Protein AF-A0A955A0E1-F1 (afdb_monomer_lite)

Radius of gyration: 26.03 Å; chains: 1; bounding box: 94×32×83 Å

Structure (mmCIF, N/CA/C/O backbone):
data_AF-A0A955A0E1-F1
#
_entry.id   AF-A0A955A0E1-F1
#
loop_
_atom_site.group_PDB
_atom_site.id
_atom_site.type_symbol
_atom_site.label_atom_id
_atom_site.label_alt_id
_atom_site.label_comp_id
_atom_site.label_asym_id
_atom_site.label_entity_id
_atom_site.label_seq_id
_atom_site.pdbx_PDB_ins_code
_atom_site.Cartn_x
_atom_site.Cartn_y
_atom_site.Cartn_z
_atom_site.occupancy
_atom_site.B_iso_or_equiv
_atom_site.auth_seq_id
_atom_site.auth_comp_id
_atom_site.auth_asym_id
_atom_site.auth_atom_id
_atom_site.pdbx_PDB_model_num
ATOM 1 N N . MET A 1 1 ? -70.044 11.024 57.594 1.00 38.12 1 MET A N 1
ATOM 2 C CA . MET A 1 1 ?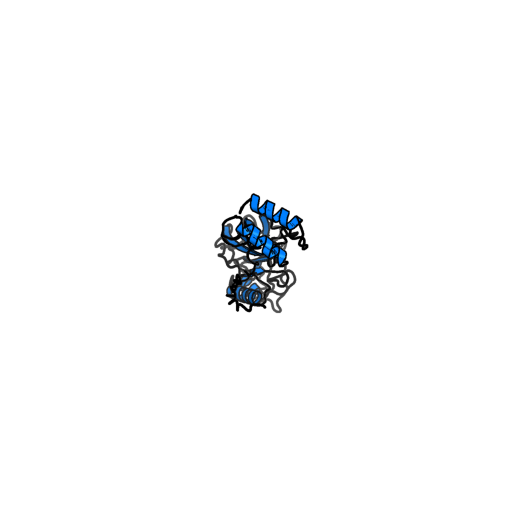 -69.100 9.952 57.217 1.00 38.12 1 MET A CA 1
ATOM 3 C C . MET A 1 1 ? -68.513 10.278 55.850 1.00 38.12 1 MET A C 1
ATOM 5 O O . MET A 1 1 ? -69.271 10.627 54.965 1.00 38.12 1 MET A O 1
ATOM 9 N N . MET A 1 2 ? -67.183 10.182 55.767 1.00 36.34 2 MET A N 1
ATOM 10 C CA . MET A 1 2 ? -66.289 10.039 54.604 1.00 36.34 2 MET A CA 1
ATOM 11 C C . MET A 1 2 ? -66.225 11.091 53.472 1.00 36.34 2 MET A C 1
ATOM 13 O O . MET A 1 2 ? -67.208 11.497 52.872 1.00 36.34 2 MET A O 1
ATOM 17 N N . LYS A 1 3 ? -64.970 11.499 53.231 1.00 44.06 3 LYS A N 1
ATOM 18 C CA . LYS A 1 3 ? -64.413 12.520 52.331 1.00 44.06 3 LYS A CA 1
ATOM 19 C C . LYS A 1 3 ? -64.352 12.038 50.877 1.00 44.06 3 LYS A C 1
ATOM 21 O O . LYS A 1 3 ? -64.012 10.879 50.672 1.00 44.06 3 LYS A O 1
ATOM 26 N N . THR A 1 4 ? -64.374 12.974 49.923 1.00 35.69 4 THR A N 1
ATOM 27 C CA . THR A 1 4 ? -63.642 12.796 48.656 1.00 35.69 4 THR A CA 1
ATOM 28 C C . THR A 1 4 ? -62.968 14.108 48.255 1.00 35.69 4 THR A C 1
ATOM 30 O O . THR A 1 4 ? -63.626 15.077 47.891 1.00 35.69 4 THR A O 1
ATOM 33 N N . ARG A 1 5 ? -61.637 14.154 48.389 1.00 43.34 5 ARG A N 1
ATOM 34 C CA . ARG A 1 5 ? -60.775 15.210 47.839 1.00 43.34 5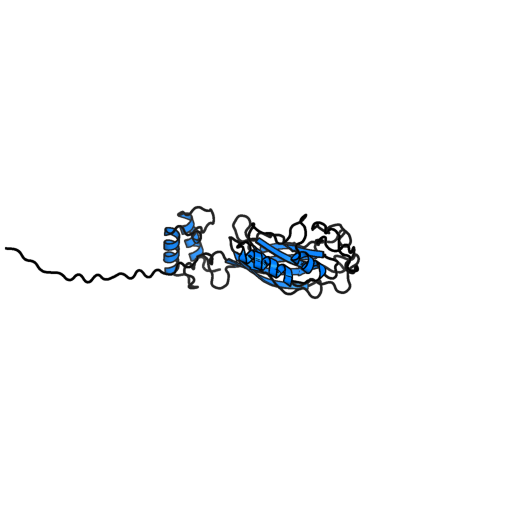 ARG A CA 1
ATOM 35 C C . ARG A 1 5 ? -60.269 14.723 46.484 1.00 43.34 5 ARG A C 1
ATOM 37 O O . ARG A 1 5 ? -59.688 13.645 46.420 1.00 43.34 5 ARG A O 1
ATOM 44 N N . ILE A 1 6 ? -60.487 15.507 45.434 1.00 38.72 6 ILE A N 1
ATOM 45 C CA . ILE A 1 6 ? -59.915 15.269 44.106 1.00 38.72 6 ILE A CA 1
ATOM 46 C C . ILE A 1 6 ? -58.498 15.851 44.121 1.00 38.72 6 ILE A C 1
ATOM 48 O O . ILE A 1 6 ? -58.327 17.052 44.321 1.00 38.72 6 ILE A O 1
ATOM 52 N N . ALA A 1 7 ? -57.488 14.996 43.978 1.00 39.38 7 ALA A N 1
ATOM 53 C CA . ALA A 1 7 ? -56.097 15.401 43.820 1.00 39.38 7 ALA A CA 1
ATOM 54 C C . ALA A 1 7 ? -55.779 15.522 42.322 1.00 39.38 7 ALA A C 1
ATOM 56 O O . ALA A 1 7 ? -55.889 14.542 41.589 1.00 39.38 7 ALA A O 1
ATOM 57 N N . LEU A 1 8 ? -55.383 16.715 41.869 1.00 39.19 8 LEU A N 1
ATOM 58 C CA . LEU A 1 8 ? -54.712 16.892 40.581 1.00 39.19 8 LEU A CA 1
ATOM 59 C C . LEU A 1 8 ? -53.268 16.399 40.744 1.00 39.19 8 LEU A C 1
ATOM 61 O O . LEU A 1 8 ? -52.475 17.027 41.442 1.00 39.19 8 LEU A O 1
ATOM 65 N N . SER A 1 9 ? -52.936 15.266 40.127 1.00 40.47 9 SER A N 1
ATOM 66 C CA . SER A 1 9 ? -51.552 14.825 39.962 1.00 40.47 9 SER A CA 1
ATOM 67 C C . SER A 1 9 ? -51.009 15.458 38.685 1.00 40.47 9 SER A C 1
ATOM 69 O O . SER A 1 9 ? -51.428 15.117 37.580 1.00 40.47 9 SER A O 1
ATOM 71 N N . THR A 1 10 ? -50.108 16.425 38.830 1.00 41.09 10 THR A N 1
ATOM 72 C CA . THR A 1 10 ? -49.253 16.880 37.735 1.00 41.09 10 THR A CA 1
ATOM 73 C C . THR A 1 10 ? -48.260 15.764 37.435 1.00 41.09 10 THR A C 1
ATOM 75 O O . THR A 1 10 ? -47.313 15.555 38.194 1.00 41.09 10 THR A O 1
ATOM 78 N N . ALA A 1 11 ? -48.494 15.025 36.352 1.00 43.53 11 ALA A N 1
ATOM 79 C CA . ALA A 1 11 ? -47.514 14.101 35.808 1.00 43.53 11 ALA A CA 1
ATOM 80 C C . ALA A 1 11 ? -46.308 14.914 35.319 1.00 43.53 11 ALA A C 1
ATOM 82 O O . ALA A 1 11 ? -46.375 15.607 34.304 1.00 43.53 11 ALA A O 1
ATOM 83 N N . VAL A 1 12 ? -45.212 14.860 36.073 1.00 42.84 12 VAL A N 1
ATOM 84 C CA . VAL A 1 12 ? -43.899 15.288 35.593 1.00 42.84 12 VAL A CA 1
ATOM 85 C C . VAL A 1 12 ? -43.481 14.246 34.563 1.00 42.84 12 VAL A C 1
ATOM 87 O O . VAL A 1 12 ? -43.040 13.154 34.912 1.00 42.84 12 VAL A O 1
ATOM 90 N N . GLY A 1 13 ? -43.707 14.551 33.286 1.00 39.19 13 GLY A N 1
ATOM 91 C CA . GLY A 1 13 ? -43.142 13.783 32.188 1.00 39.19 13 GLY A CA 1
ATOM 92 C C . GLY A 1 13 ? -41.628 13.919 32.249 1.00 39.19 13 GLY A C 1
ATOM 93 O O . GLY A 1 13 ? -41.087 14.960 31.884 1.00 39.19 13 GLY A O 1
ATOM 94 N N . ILE A 1 14 ? -40.951 12.887 32.751 1.00 42.81 14 ILE A N 1
ATOM 95 C CA . ILE A 1 14 ? -39.509 12.731 32.578 1.00 42.81 14 ILE A CA 1
ATOM 96 C C . ILE A 1 14 ? -39.311 12.545 31.077 1.00 42.81 14 ILE A C 1
ATOM 98 O O . ILE A 1 14 ? -39.545 11.468 30.531 1.00 42.81 14 ILE A O 1
ATOM 102 N N . SER A 1 15 ? -38.969 13.639 30.398 1.00 41.50 15 SER A N 1
ATOM 103 C CA . SER A 1 15 ? -38.492 13.604 29.025 1.00 41.50 15 SER A CA 1
ATOM 104 C C . SER A 1 15 ? -37.171 12.853 29.057 1.00 41.50 15 SER A C 1
ATOM 106 O O . SER A 1 15 ? -36.132 13.426 29.382 1.00 41.50 15 SER A O 1
ATOM 108 N N . LEU A 1 16 ? -37.233 11.548 28.795 1.00 40.72 16 LEU A N 1
ATOM 109 C CA . LEU A 1 16 ? -36.068 10.736 28.508 1.00 40.72 16 LEU A CA 1
ATOM 110 C C . LEU A 1 16 ? -35.467 11.337 27.236 1.00 40.72 16 LEU A C 1
ATOM 112 O O . LEU A 1 16 ? -35.971 11.112 26.136 1.00 40.72 16 LEU A O 1
ATOM 116 N N . PHE A 1 17 ? -34.458 12.194 27.394 1.00 40.50 17 PHE A N 1
ATOM 117 C CA . PHE A 1 17 ? -33.587 12.549 26.288 1.00 40.50 17 PHE A CA 1
ATOM 118 C C . PHE A 1 17 ? -33.017 11.221 25.795 1.00 40.50 17 PHE A C 1
ATOM 120 O O . PHE A 1 17 ? -32.161 10.630 26.449 1.00 40.50 17 PHE A O 1
ATOM 127 N N . MET A 1 18 ? -33.547 10.714 24.680 1.00 42.81 18 MET A N 1
ATOM 128 C CA . MET A 1 18 ? -32.816 9.768 23.854 1.00 42.81 18 MET A CA 1
ATOM 129 C C . MET A 1 18 ? -31.553 10.510 23.441 1.00 42.81 18 MET A C 1
ATOM 131 O O . MET A 1 18 ? -31.567 11.317 22.512 1.00 42.81 18 MET A O 1
ATOM 135 N N . MET A 1 19 ? -30.485 10.300 24.208 1.00 46.97 19 MET A N 1
ATOM 136 C CA . MET A 1 19 ? -29.143 10.600 23.752 1.00 46.97 19 MET A CA 1
ATOM 137 C C . MET A 1 19 ? -28.994 9.845 22.429 1.00 46.97 19 MET A C 1
ATOM 139 O O . MET A 1 19 ? -29.290 8.644 22.398 1.00 46.97 19 MET A O 1
ATOM 143 N N . PRO A 1 20 ? -28.669 10.533 21.321 1.00 45.12 20 PRO A N 1
ATOM 144 C CA . PRO A 1 20 ? -28.435 9.850 20.063 1.00 45.12 20 PRO A CA 1
ATOM 145 C C . PRO A 1 20 ? -27.390 8.771 20.330 1.00 45.12 20 PRO A C 1
ATOM 147 O O . PRO A 1 20 ? -26.358 9.054 20.933 1.00 45.12 20 PRO A O 1
ATOM 150 N N . CYS A 1 21 ? -27.708 7.531 19.955 1.00 42.34 21 CYS A N 1
ATOM 151 C CA . CYS A 1 21 ? -26.752 6.437 19.972 1.00 42.34 21 CYS A CA 1
ATOM 152 C C . CYS A 1 21 ? -25.566 6.897 19.122 1.00 42.34 21 CYS A C 1
ATOM 154 O O . CYS A 1 21 ? -25.686 7.021 17.901 1.00 42.34 21 CYS A O 1
ATOM 156 N N . VAL A 1 22 ? -24.469 7.268 19.779 1.00 48.06 22 VAL A N 1
ATOM 157 C CA . VAL A 1 22 ? -23.204 7.492 19.095 1.00 48.06 22 VAL A CA 1
ATOM 158 C C . VAL A 1 22 ? -22.831 6.119 18.564 1.00 48.06 22 VAL A C 1
ATOM 160 O O . VAL A 1 22 ? -22.763 5.157 19.323 1.00 48.06 22 VAL A O 1
ATOM 163 N N . ALA A 1 23 ? -22.709 5.986 17.247 1.00 43.00 23 ALA A N 1
ATOM 164 C CA . ALA A 1 23 ? -22.215 4.752 16.668 1.00 43.00 23 ALA A CA 1
ATOM 165 C C . ALA A 1 23 ? -20.774 4.564 17.171 1.00 43.00 23 ALA A C 1
ATOM 167 O O . ALA A 1 23 ? -19.880 5.273 16.719 1.00 43.00 23 ALA A O 1
ATOM 168 N N . HIS A 1 24 ? -20.551 3.638 18.109 1.00 48.78 24 HIS A N 1
ATOM 169 C CA . HIS A 1 24 ? -19.267 3.422 18.795 1.00 48.78 24 HIS A CA 1
ATOM 170 C C . HIS A 1 24 ? -18.140 2.869 17.898 1.00 48.78 24 HIS A C 1
ATOM 172 O O . HIS A 1 24 ? -17.079 2.501 18.389 1.00 48.78 24 HIS A O 1
ATOM 178 N N . GLY A 1 25 ? -18.305 2.872 16.571 1.00 48.78 25 GLY A N 1
ATOM 179 C CA . GLY A 1 25 ? -17.265 2.485 15.611 1.00 48.78 25 GLY A CA 1
ATOM 180 C C . GLY A 1 25 ? -16.095 3.475 15.493 1.00 48.78 25 GLY A C 1
ATOM 181 O O . GLY A 1 25 ? -15.356 3.402 14.516 1.00 48.78 25 GLY A O 1
ATOM 182 N N . GLN A 1 26 ? -15.945 4.428 16.421 1.00 49.88 26 GLN A N 1
ATOM 183 C CA . GLN A 1 26 ? -14.916 5.478 16.371 1.00 49.88 26 GLN A CA 1
ATOM 184 C C . GLN A 1 26 ? -13.696 5.187 17.274 1.00 49.88 26 GLN A C 1
ATOM 186 O O . GLN A 1 26 ? -12.598 5.655 16.985 1.00 49.88 26 GLN A O 1
ATOM 191 N N . TRP A 1 27 ? -13.832 4.306 18.272 1.00 53.97 27 TRP A N 1
ATOM 192 C CA . TRP A 1 27 ? -12.777 3.985 19.255 1.00 53.97 27 TRP A CA 1
ATOM 193 C C . TRP A 1 27 ? -11.760 2.937 18.816 1.00 53.97 27 TRP A C 1
ATOM 195 O O . TRP A 1 27 ? -10.751 2.713 19.483 1.00 53.97 27 TRP A O 1
ATOM 205 N N . ASN A 1 28 ? -12.017 2.317 17.672 1.00 66.62 28 ASN A N 1
ATOM 206 C CA . ASN A 1 28 ? -11.192 1.251 17.123 1.00 66.62 28 ASN A CA 1
ATOM 207 C C . ASN A 1 28 ? -10.162 1.775 16.116 1.00 66.62 28 ASN A C 1
ATOM 209 O O . ASN A 1 28 ? -9.503 0.982 15.445 1.00 66.62 28 ASN A O 1
ATOM 213 N N . SER A 1 29 ? -10.076 3.100 15.970 1.00 80.69 29 SER A N 1
ATOM 214 C CA . SER A 1 29 ? -9.285 3.758 14.944 1.00 80.69 29 SER A CA 1
ATOM 215 C C . SER A 1 29 ? -7.869 4.100 15.421 1.00 80.69 29 SER A C 1
ATOM 217 O O . SER A 1 29 ? -7.687 4.721 16.473 1.00 80.69 29 SER A O 1
ATOM 219 N N . ARG A 1 30 ? -6.859 3.717 14.637 1.00 87.00 30 ARG A N 1
ATOM 220 C CA . ARG A 1 30 ? -5.440 4.047 14.848 1.00 87.00 30 ARG A CA 1
ATOM 221 C C . ARG A 1 30 ? -4.899 4.800 13.646 1.00 87.00 30 ARG A C 1
ATOM 223 O O . ARG A 1 30 ? -5.242 4.486 12.507 1.00 87.00 30 ARG A O 1
ATOM 230 N N . THR A 1 31 ? -4.007 5.748 13.891 1.00 92.88 31 THR A N 1
ATOM 231 C CA . THR A 1 31 ? -3.265 6.418 12.824 1.00 92.88 31 THR A CA 1
ATOM 232 C C . THR A 1 31 ? -1.897 5.779 12.694 1.00 92.88 31 THR A C 1
ATOM 234 O O . THR A 1 31 ? -1.111 5.802 13.634 1.00 92.88 31 THR A O 1
ATOM 237 N N . TYR A 1 32 ? -1.565 5.289 11.504 1.00 96.81 32 TYR A N 1
ATOM 238 C CA . TYR A 1 32 ? -0.214 4.846 11.182 1.00 96.81 32 TYR A CA 1
ATOM 239 C C . TYR A 1 32 ? 0.487 5.870 10.300 1.00 96.81 32 TYR A C 1
ATOM 241 O O . TYR A 1 32 ? -0.057 6.330 9.294 1.00 96.81 32 TYR A O 1
ATOM 249 N N . GLN A 1 33 ? 1.732 6.186 10.640 1.00 98.19 33 GLN A N 1
ATOM 250 C CA . GLN A 1 33 ? 2.659 6.816 9.716 1.00 98.19 33 GLN A CA 1
ATOM 251 C C . GLN A 1 33 ? 3.243 5.750 8.795 1.00 98.19 33 GLN A C 1
ATOM 253 O O . GLN A 1 33 ? 3.875 4.802 9.252 1.00 98.19 33 GLN A O 1
ATOM 258 N N . VAL A 1 34 ? 3.080 5.940 7.492 1.00 98.69 34 VAL A N 1
ATOM 259 C CA . VAL A 1 34 ? 3.678 5.093 6.464 1.00 98.69 34 VAL A CA 1
ATOM 260 C C . VAL A 1 34 ? 4.873 5.818 5.872 1.00 98.69 34 VAL A C 1
ATOM 262 O O . VAL A 1 34 ? 4.739 6.927 5.352 1.00 98.69 34 VAL A O 1
ATOM 265 N N . THR A 1 35 ? 6.043 5.191 5.929 1.00 98.81 35 THR A N 1
ATOM 266 C CA . THR A 1 35 ? 7.272 5.684 5.303 1.00 98.81 35 THR A CA 1
ATOM 267 C C . THR A 1 35 ? 7.717 4.705 4.229 1.00 98.81 35 THR A C 1
ATOM 269 O O . THR A 1 35 ? 8.120 3.586 4.535 1.00 98.81 35 THR A O 1
ATOM 272 N N . PHE A 1 36 ? 7.661 5.130 2.967 1.00 98.81 36 PHE A N 1
ATOM 273 C CA . PHE A 1 36 ? 8.228 4.380 1.849 1.00 98.81 36 PHE A CA 1
ATOM 274 C C . PHE A 1 36 ? 9.652 4.880 1.600 1.00 98.81 36 PHE A C 1
ATOM 276 O O . PHE A 1 36 ? 9.845 6.034 1.217 1.00 98.81 36 PHE A O 1
ATOM 283 N N . THR A 1 37 ? 10.638 4.010 1.821 1.00 98.75 37 THR A N 1
ATOM 284 C CA . THR A 1 37 ? 12.058 4.255 1.542 1.00 98.75 37 THR A CA 1
ATOM 285 C C . THR A 1 37 ? 12.492 3.425 0.341 1.00 98.75 37 THR A C 1
ATOM 287 O O . THR A 1 37 ? 12.515 2.201 0.410 1.00 98.75 37 THR A O 1
ATOM 290 N N . ALA A 1 38 ? 12.855 4.077 -0.759 1.00 98.62 38 ALA A N 1
ATOM 291 C CA . ALA A 1 38 ? 13.409 3.426 -1.938 1.00 98.62 38 ALA A CA 1
ATOM 292 C C . ALA A 1 38 ? 14.930 3.250 -1.811 1.00 98.62 38 ALA A C 1
ATOM 294 O O . ALA A 1 38 ? 15.661 4.217 -1.604 1.00 98.62 38 ALA A O 1
ATOM 295 N N . GLU A 1 39 ? 15.400 2.019 -2.004 1.00 98.38 39 GLU A N 1
ATOM 296 C CA . GLU A 1 39 ? 16.811 1.598 -1.993 1.00 98.38 39 GLU A CA 1
ATOM 297 C C . GLU A 1 39 ? 17.319 1.239 -3.414 1.00 98.38 39 GLU A C 1
ATOM 299 O O . GLU A 1 39 ? 18.498 0.923 -3.622 1.00 98.38 39 GLU A O 1
ATOM 304 N N . TRP A 1 40 ? 16.435 1.291 -4.418 1.00 98.19 40 TRP A N 1
ATOM 305 C CA . TRP A 1 40 ? 16.739 0.994 -5.816 1.00 98.19 40 TRP A CA 1
ATOM 306 C C . TRP A 1 40 ? 17.737 2.002 -6.407 1.00 98.19 40 TRP A C 1
ATOM 308 O O . TRP A 1 40 ? 17.439 3.186 -6.571 1.00 98.19 40 TRP A O 1
ATOM 318 N N . SER A 1 41 ? 18.946 1.533 -6.720 1.00 98.00 41 SER A N 1
ATOM 319 C CA . SER A 1 41 ? 20.061 2.344 -7.219 1.00 98.00 41 SER A CA 1
ATOM 320 C C . SER A 1 41 ? 20.941 1.546 -8.181 1.00 98.00 41 SER A C 1
ATOM 322 O O . SER A 1 41 ? 20.905 0.316 -8.180 1.00 98.00 41 SER A O 1
ATOM 324 N N . ALA A 1 42 ? 21.812 2.228 -8.931 1.00 96.88 42 ALA A N 1
ATOM 325 C CA . ALA A 1 42 ? 22.795 1.572 -9.799 1.00 96.88 42 ALA A CA 1
ATOM 326 C C . ALA A 1 42 ? 23.766 0.656 -9.030 1.00 96.88 42 ALA A C 1
ATOM 328 O O . ALA A 1 42 ? 24.339 -0.257 -9.614 1.00 96.88 42 ALA A O 1
ATOM 329 N N . ALA A 1 43 ? 23.970 0.897 -7.730 1.00 96.50 43 ALA A N 1
ATOM 330 C CA . ALA A 1 43 ? 24.828 0.066 -6.890 1.00 96.50 43 ALA A CA 1
ATOM 331 C C . ALA A 1 43 ? 24.116 -1.211 -6.420 1.00 96.50 43 ALA A C 1
ATOM 333 O O . ALA A 1 43 ? 24.736 -2.270 -6.366 1.00 96.50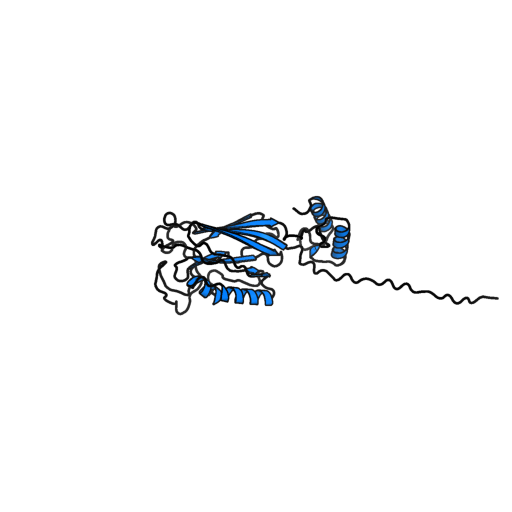 43 ALA A O 1
ATOM 334 N N . THR A 1 44 ? 22.825 -1.118 -6.083 1.00 96.81 44 THR A N 1
ATOM 335 C CA . THR A 1 44 ? 22.031 -2.260 -5.600 1.00 96.81 44 THR A CA 1
ATOM 336 C C . THR A 1 44 ? 21.488 -3.112 -6.748 1.00 96.81 44 THR A C 1
ATOM 338 O O . THR A 1 44 ? 21.403 -4.326 -6.610 1.00 96.81 44 THR A O 1
ATOM 341 N N . HIS A 1 45 ? 21.166 -2.491 -7.886 1.00 97.19 45 HIS A N 1
ATOM 342 C CA . HIS A 1 45 ? 20.537 -3.112 -9.054 1.00 97.19 45 HIS A CA 1
ATOM 343 C C . HIS A 1 45 ? 21.261 -2.691 -10.349 1.00 97.19 45 HIS A C 1
ATOM 345 O O . HIS A 1 45 ? 20.709 -1.935 -11.150 1.00 97.19 45 HIS A O 1
ATOM 351 N N . PRO A 1 46 ? 22.515 -3.128 -10.569 1.00 95.81 46 PRO A N 1
ATOM 352 C CA . PRO A 1 46 ? 23.358 -2.615 -11.654 1.00 95.81 46 PRO A CA 1
ATOM 353 C C . PRO A 1 46 ? 22.898 -3.032 -13.059 1.00 95.81 46 PRO A C 1
ATOM 355 O O . PRO A 1 46 ? 23.202 -2.351 -14.040 1.00 95.81 46 PRO A O 1
ATOM 358 N N . THR A 1 47 ? 22.185 -4.152 -13.183 1.00 95.56 47 THR A N 1
ATOM 359 C CA . THR A 1 47 ? 21.752 -4.695 -14.476 1.00 95.56 47 THR A CA 1
ATOM 360 C C . THR A 1 47 ? 20.709 -3.786 -15.118 1.00 95.56 47 THR A C 1
ATOM 362 O O . THR A 1 47 ? 19.629 -3.585 -14.569 1.00 95.56 47 THR A O 1
ATOM 365 N N . SER A 1 48 ? 21.025 -3.255 -16.303 1.00 94.50 48 SER A N 1
ATOM 366 C CA . SER A 1 48 ? 20.131 -2.399 -17.100 1.00 94.50 48 SER A CA 1
ATOM 367 C C . SER A 1 48 ? 19.589 -1.168 -16.355 1.00 94.50 48 SER A C 1
ATOM 369 O O . SER A 1 48 ? 18.547 -0.649 -16.747 1.00 94.50 48 SER A O 1
ATOM 371 N N . PHE A 1 49 ? 20.262 -0.699 -15.295 1.00 96.62 49 PHE A N 1
ATOM 372 C CA . PHE A 1 49 ? 19.749 0.373 -14.438 1.00 96.62 49 PHE A CA 1
ATOM 373 C C . PHE A 1 49 ? 19.327 1.612 -15.258 1.00 96.62 49 PHE A C 1
ATOM 375 O O . PHE A 1 49 ? 20.132 2.116 -16.051 1.00 96.62 49 PHE A O 1
ATOM 382 N N . PRO A 1 50 ? 18.082 2.106 -15.115 1.00 96.31 50 PRO A N 1
ATOM 383 C CA . PRO A 1 50 ? 17.558 3.140 -15.994 1.00 96.31 50 PRO A CA 1
ATOM 384 C C . PRO A 1 50 ? 18.095 4.535 -15.632 1.00 96.31 50 PRO A C 1
ATOM 386 O O . PRO A 1 50 ? 18.495 4.780 -14.496 1.00 96.31 50 PRO A O 1
ATOM 389 N N . PRO A 1 51 ? 18.072 5.494 -16.578 1.00 91.56 51 PRO A N 1
ATOM 390 C CA . PRO A 1 51 ? 18.638 6.830 -16.373 1.00 91.56 51 PRO A CA 1
ATOM 391 C C . PRO A 1 51 ? 17.806 7.741 -15.456 1.00 91.56 51 PRO A C 1
ATOM 393 O O . PRO A 1 51 ? 18.351 8.698 -14.914 1.00 91.56 51 PRO A O 1
ATOM 396 N N . SER A 1 52 ? 16.503 7.479 -15.293 1.00 96.06 52 SER A N 1
ATOM 397 C CA . SER A 1 52 ? 15.604 8.268 -14.431 1.00 96.06 52 SER A CA 1
ATOM 398 C C . SER A 1 52 ? 14.761 7.358 -13.528 1.00 96.06 52 SER A C 1
ATOM 400 O O . SER A 1 52 ? 13.541 7.288 -13.698 1.00 96.06 52 SER A O 1
ATOM 402 N N . PRO A 1 53 ? 15.402 6.616 -12.611 1.00 98.12 53 PRO A N 1
ATOM 403 C CA . PRO A 1 53 ? 14.732 5.663 -11.733 1.00 98.12 53 PRO A CA 1
ATOM 404 C C . PRO A 1 53 ? 13.831 6.416 -10.747 1.00 98.12 53 PRO A C 1
ATOM 406 O O . PRO A 1 53 ? 14.290 7.319 -10.049 1.00 98.12 53 PRO A O 1
ATOM 409 N N . HIS A 1 54 ? 12.551 6.074 -10.689 1.00 98.56 54 HIS A N 1
ATOM 410 C CA . HIS A 1 54 ? 11.582 6.706 -9.797 1.00 98.56 54 HIS A CA 1
ATOM 411 C C . HIS A 1 54 ? 10.445 5.743 -9.449 1.00 98.56 54 HIS A C 1
ATOM 413 O O . HIS A 1 54 ? 10.335 4.658 -10.019 1.00 98.56 54 HIS A O 1
ATOM 419 N N . PHE A 1 55 ? 9.602 6.153 -8.506 1.00 98.81 55 PHE A N 1
ATOM 420 C CA . PHE A 1 55 ? 8.386 5.436 -8.143 1.00 98.81 55 PHE A CA 1
ATOM 421 C C . PHE A 1 55 ? 7.179 6.347 -8.338 1.00 98.81 55 PHE A C 1
ATOM 423 O O . PHE A 1 55 ? 7.222 7.526 -7.959 1.00 98.81 55 PHE A O 1
ATOM 430 N N . SER A 1 56 ? 6.102 5.827 -8.932 1.00 98.75 56 SER A N 1
ATOM 431 C CA . SER A 1 56 ? 4.880 6.615 -9.126 1.00 98.75 56 SER A CA 1
ATOM 432 C C . SER A 1 56 ? 4.243 7.008 -7.794 1.00 98.75 56 SER A C 1
ATOM 434 O O . SER A 1 56 ? 4.624 6.538 -6.720 1.00 98.75 56 SER A O 1
ATOM 436 N N . GLY A 1 57 ? 3.214 7.856 -7.861 1.00 98.69 57 GLY A N 1
ATOM 437 C CA . GLY A 1 57 ? 2.378 8.118 -6.695 1.00 98.69 57 GLY A CA 1
ATOM 438 C C . GLY A 1 57 ? 1.873 6.820 -6.070 1.00 98.69 57 GLY A C 1
ATOM 439 O O . GLY A 1 57 ? 1.378 5.960 -6.798 1.00 98.69 57 GLY A O 1
ATOM 440 N N . VAL A 1 58 ? 1.991 6.693 -4.748 1.00 98.69 58 VAL A N 1
ATOM 441 C CA . VAL A 1 58 ? 1.419 5.550 -4.027 1.00 98.69 58 VAL A CA 1
ATOM 442 C C . VAL A 1 58 ? -0.108 5.608 -4.082 1.00 98.69 58 VAL A C 1
ATOM 444 O O . VAL A 1 58 ? -0.709 6.688 -3.989 1.00 98.69 58 VAL A O 1
ATOM 447 N N . VAL A 1 59 ? -0.738 4.450 -4.246 1.00 98.88 59 VAL A N 1
ATOM 448 C CA . VAL A 1 59 ? -2.196 4.300 -4.302 1.00 98.88 59 VAL A CA 1
ATOM 449 C C . VAL A 1 59 ? -2.612 2.964 -3.704 1.00 98.88 59 VAL A C 1
ATOM 451 O O . VAL A 1 59 ? -1.864 1.995 -3.764 1.00 98.88 59 VAL A O 1
ATOM 454 N N . GLY A 1 60 ? -3.799 2.904 -3.114 1.00 98.69 60 GLY A N 1
ATOM 455 C CA . GLY A 1 60 ? -4.332 1.667 -2.565 1.00 98.69 60 GLY A CA 1
ATOM 456 C C . GLY A 1 60 ? -5.521 1.916 -1.652 1.00 98.69 60 GLY A C 1
ATOM 457 O O . GLY A 1 60 ? -6.321 2.819 -1.904 1.00 98.69 60 GLY A O 1
ATOM 458 N N . GLY A 1 61 ? -5.632 1.143 -0.577 1.00 98.50 61 GLY A N 1
ATOM 459 C CA . GLY A 1 61 ? -6.737 1.258 0.364 1.00 98.50 61 GLY A CA 1
ATOM 460 C C . GLY A 1 61 ? -6.477 0.557 1.688 1.00 98.50 61 GLY A C 1
ATOM 461 O O . GLY A 1 61 ? -5.684 -0.382 1.774 1.00 98.50 61 GLY A O 1
ATOM 462 N N . VAL A 1 62 ? -7.195 1.023 2.704 1.00 98.69 62 VAL A N 1
ATOM 463 C CA . VAL A 1 62 ? -7.359 0.332 3.983 1.00 98.69 62 VAL A CA 1
ATOM 464 C C . VAL A 1 62 ? -8.656 -0.458 3.907 1.00 98.69 62 VAL A C 1
ATOM 466 O O . VAL A 1 62 ? -9.698 0.102 3.555 1.00 98.69 62 VAL A O 1
ATOM 469 N N . HIS A 1 63 ? -8.603 -1.759 4.165 1.00 98.50 63 HIS A N 1
ATOM 470 C CA . HIS A 1 63 ? -9.699 -2.669 3.873 1.00 98.50 63 HIS A CA 1
ATOM 471 C C . HIS A 1 63 ? -9.813 -3.840 4.853 1.00 98.50 63 HIS A C 1
ATOM 473 O O . HIS A 1 63 ? -8.992 -4.026 5.749 1.00 98.50 63 HIS A O 1
ATOM 479 N N . ASN A 1 64 ? -10.885 -4.615 4.701 1.00 97.69 64 ASN A N 1
ATOM 480 C CA . ASN A 1 64 ? -11.097 -5.854 5.437 1.00 97.69 64 ASN A CA 1
ATOM 481 C C . ASN A 1 64 ? -10.813 -7.073 4.547 1.00 97.69 64 ASN A C 1
ATOM 483 O O . ASN A 1 64 ? -10.468 -6.941 3.371 1.00 97.69 64 ASN A O 1
ATOM 487 N N . SER A 1 65 ? -10.942 -8.274 5.107 1.00 97.06 65 SER A N 1
ATOM 488 C CA . SER A 1 65 ? -10.630 -9.534 4.419 1.00 97.06 65 SER A CA 1
ATOM 489 C C . SER A 1 65 ? -11.623 -9.930 3.319 1.00 97.06 65 SER A C 1
ATOM 491 O O . SER A 1 65 ? -11.384 -10.909 2.616 1.00 97.06 65 SER A O 1
ATOM 493 N N . SER A 1 66 ? -12.723 -9.190 3.142 1.00 97.69 66 SER A N 1
ATOM 494 C CA . SER A 1 66 ? -13.734 -9.473 2.112 1.00 97.69 66 SER A CA 1
ATOM 495 C C . SER A 1 66 ? -13.342 -8.959 0.725 1.00 97.69 66 SER A C 1
ATOM 497 O O . SER A 1 66 ? -14.047 -9.230 -0.245 1.00 97.69 66 SER A O 1
ATOM 499 N N . THR A 1 67 ? -12.249 -8.199 0.616 1.00 96.94 67 THR A N 1
ATOM 500 C CA . THR A 1 67 ? -11.732 -7.682 -0.654 1.00 96.94 67 THR A CA 1
ATOM 501 C C . THR A 1 67 ? -10.213 -7.785 -0.716 1.00 96.94 67 THR A C 1
ATOM 503 O O . THR A 1 67 ? -9.530 -7.790 0.309 1.00 96.94 67 THR A O 1
ATOM 506 N N . LYS A 1 68 ? -9.692 -7.830 -1.940 1.00 97.88 68 LYS A N 1
ATOM 507 C CA . LYS A 1 68 ? -8.269 -7.736 -2.262 1.00 97.88 68 LYS A CA 1
ATOM 508 C C . LYS A 1 68 ? -8.102 -6.792 -3.446 1.00 97.88 68 LYS A C 1
ATOM 510 O O . LYS A 1 68 ? -8.879 -6.853 -4.397 1.00 97.88 68 LYS A O 1
ATOM 515 N N . LEU A 1 69 ? -7.099 -5.919 -3.388 1.00 98.25 69 LEU A N 1
ATOM 516 C CA . LEU A 1 69 ? -6.788 -5.000 -4.492 1.00 98.25 69 LEU A CA 1
ATOM 517 C C . LEU A 1 69 ? -5.889 -5.669 -5.543 1.00 98.25 69 LEU A C 1
ATOM 519 O O . LEU A 1 69 ? -5.992 -5.354 -6.724 1.00 98.25 69 LEU A O 1
ATOM 523 N N . TRP A 1 70 ? -5.022 -6.584 -5.111 1.00 98.69 70 TRP A N 1
ATOM 524 C CA . TRP A 1 70 ? -4.206 -7.464 -5.947 1.00 98.69 70 TRP A CA 1
ATOM 525 C C . TRP A 1 70 ? -3.791 -8.694 -5.125 1.00 98.69 70 TRP A C 1
ATOM 527 O O . TRP A 1 70 ? -3.968 -8.694 -3.906 1.00 98.69 70 TRP A O 1
ATOM 537 N N . GLU A 1 71 ? -3.293 -9.736 -5.789 1.00 97.88 71 GLU A N 1
ATOM 538 C CA . GLU A 1 71 ? -2.797 -10.973 -5.171 1.00 97.88 71 GLU A CA 1
ATOM 539 C C . GLU A 1 71 ? -1.881 -11.709 -6.161 1.00 97.88 71 GLU A C 1
ATOM 541 O O . GLU A 1 71 ? -2.125 -11.678 -7.373 1.00 97.88 71 GLU A O 1
ATOM 546 N N . ASP A 1 72 ? -0.841 -12.374 -5.652 1.00 97.81 72 ASP A N 1
ATOM 547 C CA . ASP A 1 72 ? 0.015 -13.259 -6.452 1.00 97.81 72 ASP A CA 1
ATOM 548 C C . ASP A 1 72 ? -0.803 -14.380 -7.119 1.00 97.81 72 ASP A C 1
ATOM 550 O O . ASP A 1 72 ? -1.663 -15.019 -6.508 1.00 97.81 72 ASP A O 1
ATOM 554 N N . GLY A 1 73 ? -0.555 -14.626 -8.404 1.00 98.06 73 GLY A N 1
ATOM 555 C CA . GLY A 1 73 ? -1.285 -15.635 -9.164 1.00 98.06 73 GLY A CA 1
ATOM 556 C C . GLY A 1 73 ? -2.719 -15.242 -9.543 1.00 98.06 73 GLY A C 1
ATOM 557 O O . GLY A 1 73 ? -3.462 -16.101 -10.021 1.00 98.06 73 GLY A O 1
ATOM 558 N N . GLN A 1 74 ? -3.123 -13.977 -9.379 1.00 98.31 74 GLN A N 1
ATOM 559 C CA . GLN A 1 74 ? -4.396 -13.447 -9.888 1.00 98.31 74 GLN A CA 1
ATOM 560 C C . GLN A 1 74 ? -4.191 -12.506 -11.080 1.00 98.31 74 GLN A C 1
ATOM 562 O O . GLN A 1 74 ? -3.102 -11.988 -11.309 1.00 98.31 74 GLN A O 1
ATOM 567 N N . LEU A 1 75 ? -5.246 -12.283 -11.867 1.00 98.50 75 LEU A N 1
ATOM 568 C CA . LEU A 1 75 ? -5.222 -11.281 -12.935 1.00 98.50 75 LEU A CA 1
ATOM 569 C C . LEU A 1 75 ? -5.258 -9.867 -12.344 1.00 98.50 75 LEU A C 1
ATOM 571 O O . LEU A 1 75 ? -6.065 -9.586 -11.456 1.00 98.50 75 LEU A O 1
ATOM 575 N N . ALA A 1 76 ? -4.447 -8.961 -12.893 1.00 98.62 76 ALA A N 1
ATOM 576 C CA . ALA A 1 76 ? -4.504 -7.548 -12.544 1.00 98.62 76 ALA A CA 1
ATOM 577 C C . ALA A 1 76 ? -5.878 -6.938 -12.873 1.00 98.62 76 ALA A C 1
ATOM 579 O O . ALA A 1 76 ? -6.426 -7.131 -13.965 1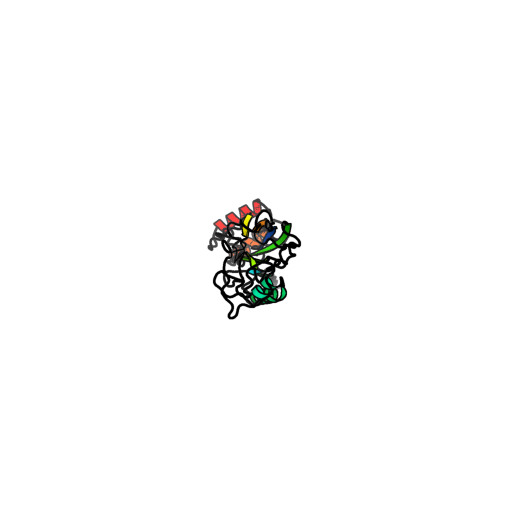.00 98.62 76 ALA A O 1
ATOM 580 N N . SER A 1 77 ? -6.421 -6.149 -11.939 1.00 98.62 77 SER A N 1
ATOM 581 C CA . SER A 1 77 ? -7.583 -5.306 -12.222 1.00 98.62 77 SER A CA 1
ATOM 582 C C . SER A 1 77 ? -7.222 -4.231 -13.260 1.00 98.62 77 SER A C 1
ATOM 584 O O . SER A 1 77 ? -6.043 -3.902 -13.437 1.00 98.62 77 SER A O 1
ATOM 586 N N . PRO A 1 78 ? -8.212 -3.615 -13.930 1.00 98.62 78 PRO A N 1
ATOM 587 C CA . PRO A 1 78 ? -7.963 -2.442 -14.762 1.00 98.62 78 PRO A CA 1
ATOM 588 C C . PRO A 1 78 ? -7.204 -1.321 -14.025 1.00 98.62 78 PRO A C 1
ATOM 590 O O . PRO A 1 78 ? -6.329 -0.681 -14.609 1.00 98.62 78 PRO A O 1
ATOM 593 N N . GLY A 1 79 ? -7.490 -1.115 -12.736 1.00 98.69 79 GLY A N 1
ATOM 594 C CA . GLY A 1 79 ? -6.780 -0.189 -11.860 1.00 98.69 79 GLY A CA 1
ATOM 595 C C . GLY A 1 79 ? -5.316 -0.553 -11.635 1.00 98.69 79 GLY A C 1
ATOM 596 O O . GLY A 1 79 ? -4.457 0.313 -11.804 1.00 98.69 79 GLY A O 1
ATOM 597 N N . ILE A 1 80 ? -5.017 -1.815 -11.307 1.00 98.81 80 ILE A N 1
ATOM 598 C CA . ILE A 1 80 ? -3.638 -2.302 -11.134 1.00 98.81 80 ILE A CA 1
ATOM 599 C C . ILE A 1 80 ? -2.863 -2.197 -12.444 1.00 98.81 80 ILE A C 1
ATOM 601 O O . ILE A 1 80 ? -1.766 -1.647 -12.442 1.00 98.81 80 ILE A O 1
ATOM 605 N N . LYS A 1 81 ? -3.462 -2.612 -13.566 1.00 98.69 81 LYS A N 1
ATOM 606 C CA . LYS A 1 81 ? -2.884 -2.440 -14.903 1.00 98.69 81 LYS A CA 1
ATOM 607 C C . LYS A 1 81 ? -2.517 -0.980 -15.173 1.00 98.69 81 LYS A C 1
ATOM 609 O O . LYS A 1 81 ? -1.381 -0.666 -15.510 1.00 98.69 81 LYS A O 1
ATOM 614 N N . SER A 1 82 ? -3.477 -0.065 -15.013 1.00 98.62 82 SER A N 1
ATOM 615 C CA . SER A 1 82 ? -3.248 1.357 -15.291 1.00 98.62 82 SER A CA 1
ATOM 616 C C . SER A 1 82 ? -2.179 1.954 -14.372 1.00 98.62 82 SER A C 1
ATOM 618 O O . SER A 1 82 ? -1.391 2.786 -14.827 1.00 98.62 82 SER A O 1
ATOM 620 N N . MET A 1 83 ? -2.136 1.537 -13.106 1.00 98.75 83 MET A N 1
ATOM 621 C CA . MET A 1 83 ? -1.114 1.956 -12.150 1.00 98.75 83 MET A CA 1
ATOM 622 C C . MET A 1 83 ? 0.265 1.438 -12.559 1.00 98.75 83 MET A C 1
ATOM 624 O O . MET A 1 83 ? 1.190 2.238 -12.630 1.00 98.75 83 MET A O 1
ATOM 628 N N . ALA A 1 84 ? 0.389 0.156 -12.894 1.00 98.75 84 ALA A N 1
ATOM 629 C CA . ALA A 1 84 ? 1.661 -0.484 -13.202 1.00 98.75 84 ALA A CA 1
ATOM 630 C C . ALA A 1 84 ? 2.260 -0.055 -14.553 1.00 98.75 84 ALA A C 1
ATOM 632 O O . ALA A 1 84 ? 3.474 0.029 -14.668 1.00 98.75 84 ALA A O 1
ATOM 633 N N . GLU A 1 85 ? 1.435 0.263 -15.557 1.00 98.56 85 GLU A N 1
ATOM 634 C CA . GLU A 1 85 ? 1.922 0.681 -16.886 1.00 98.56 85 GLU A CA 1
ATOM 635 C C . GLU A 1 85 ? 2.174 2.196 -16.999 1.00 98.56 85 GLU A C 1
ATOM 637 O O . GLU A 1 85 ? 2.928 2.653 -17.859 1.00 98.56 85 GLU A O 1
ATOM 642 N N . THR A 1 86 ? 1.488 3.019 -16.194 1.00 98.19 86 THR A N 1
ATOM 643 C CA . THR A 1 86 ? 1.491 4.487 -16.394 1.00 98.19 86 THR A CA 1
ATOM 644 C C . THR A 1 86 ? 1.673 5.313 -15.125 1.00 98.19 86 THR A C 1
ATOM 646 O O . THR A 1 86 ? 1.821 6.534 -15.200 1.00 98.19 86 THR A O 1
ATOM 649 N N . GLY A 1 87 ? 1.612 4.694 -13.947 1.00 98.38 87 GLY A N 1
ATOM 650 C CA . GLY A 1 87 ? 1.594 5.384 -12.658 1.00 98.38 87 GLY A CA 1
ATOM 651 C C . GLY A 1 87 ? 0.272 6.101 -12.358 1.00 98.38 87 GLY A C 1
ATOM 652 O O . GLY A 1 87 ? 0.187 6.859 -11.388 1.00 98.38 87 GLY A O 1
ATOM 653 N N . SER A 1 88 ? -0.761 5.903 -13.185 1.00 98.62 88 SER A N 1
ATOM 654 C CA . SER A 1 88 ? -2.078 6.512 -12.999 1.00 98.62 88 SER A CA 1
ATOM 655 C C . SER A 1 88 ? -2.821 5.882 -11.822 1.00 98.62 88 SER A C 1
ATOM 657 O O . SER A 1 88 ? -2.979 4.669 -11.730 1.00 98.62 88 SER A O 1
ATOM 659 N N . LYS A 1 89 ? -3.340 6.732 -10.934 1.00 98.69 89 LYS A N 1
ATOM 660 C CA . LYS A 1 89 ? -4.081 6.315 -9.732 1.00 98.69 89 LYS A CA 1
ATOM 661 C C . LYS A 1 89 ? -5.593 6.262 -9.948 1.00 98.69 89 LYS A C 1
ATOM 663 O O . LYS A 1 89 ? -6.316 5.698 -9.134 1.00 98.69 89 LYS A O 1
ATOM 668 N N . THR A 1 90 ? -6.090 6.881 -11.018 1.00 98.62 90 THR A N 1
ATOM 669 C CA . THR A 1 90 ? -7.511 7.223 -11.171 1.00 98.62 90 THR A CA 1
ATOM 670 C C . THR A 1 90 ? -8.423 6.005 -11.143 1.00 98.62 90 THR A C 1
ATOM 672 O O . THR A 1 90 ? -9.418 6.012 -10.424 1.00 98.62 90 THR A O 1
ATOM 675 N N . GLN A 1 91 ? -8.092 4.965 -11.907 1.00 98.62 91 GLN A N 1
ATOM 676 C CA . GLN A 1 91 ? -8.953 3.793 -12.023 1.00 98.62 91 GLN A CA 1
ATOM 677 C C . GLN A 1 91 ? -8.920 2.935 -10.755 1.00 98.62 91 GLN A C 1
ATOM 679 O O . GLN A 1 91 ? -9.974 2.538 -10.268 1.00 98.62 91 GLN A O 1
ATOM 684 N N . LEU A 1 92 ? -7.745 2.749 -10.147 1.00 98.75 92 LEU A N 1
ATOM 685 C CA . LEU A 1 92 ? -7.637 2.024 -8.881 1.00 98.75 92 LEU A CA 1
ATOM 686 C C . LEU A 1 92 ? -8.376 2.747 -7.741 1.00 98.75 92 LEU A C 1
ATOM 688 O O . LEU A 1 92 ? -9.065 2.112 -6.953 1.00 98.75 92 LEU A O 1
ATOM 692 N N . LEU A 1 93 ? -8.332 4.083 -7.688 1.00 98.81 93 LEU A N 1
ATOM 693 C CA . LEU A 1 93 ? -9.125 4.848 -6.717 1.00 98.81 93 LEU A CA 1
ATOM 694 C C . LEU A 1 93 ? -10.637 4.679 -6.928 1.00 98.81 93 LEU A C 1
ATOM 696 O O . LEU A 1 93 ? -11.389 4.658 -5.957 1.00 98.81 93 LEU A O 1
ATOM 700 N N . GLN A 1 94 ? -11.106 4.543 -8.173 1.00 98.75 94 GLN A N 1
ATOM 701 C CA . GLN A 1 94 ? -12.516 4.244 -8.451 1.00 98.75 94 GLN A CA 1
ATOM 702 C C . GLN A 1 94 ? -12.907 2.846 -7.959 1.00 98.75 94 GLN A C 1
ATOM 704 O O . GLN A 1 94 ? -13.966 2.697 -7.352 1.00 98.75 94 GLN A O 1
ATOM 709 N N . GLU A 1 95 ? -12.048 1.848 -8.173 1.00 98.81 95 GLU A N 1
ATOM 710 C CA . GLU A 1 95 ? -12.248 0.481 -7.677 1.00 98.81 95 GLU A CA 1
ATOM 711 C C . GLU A 1 95 ? -12.324 0.454 -6.144 1.00 98.81 95 GLU A C 1
ATOM 713 O O . GLU A 1 95 ? -13.272 -0.097 -5.585 1.00 98.81 95 GLU A O 1
ATOM 718 N N . VAL A 1 96 ? -11.406 1.140 -5.453 1.00 98.75 96 VAL A N 1
ATOM 719 C CA . VAL A 1 96 ? -11.427 1.233 -3.984 1.00 98.75 96 VAL A CA 1
ATOM 720 C C . VAL A 1 96 ? -12.668 1.976 -3.485 1.00 98.75 96 VAL A C 1
ATOM 722 O O . VAL A 1 96 ? -13.302 1.534 -2.532 1.00 98.75 96 VAL A O 1
ATOM 725 N N . ASN A 1 97 ? -13.100 3.051 -4.150 1.00 98.62 97 ASN A N 1
ATOM 726 C CA . ASN A 1 97 ? -14.342 3.741 -3.780 1.00 98.62 97 ASN A CA 1
ATOM 727 C C . ASN A 1 97 ? -15.586 2.846 -3.919 1.00 98.62 97 ASN A C 1
ATOM 729 O O . ASN A 1 97 ? -16.510 2.951 -3.111 1.00 98.62 97 ASN A O 1
ATOM 733 N N . ALA A 1 98 ? -15.610 1.936 -4.896 1.00 98.56 98 ALA A N 1
ATOM 734 C CA . ALA A 1 98 ? -16.666 0.932 -4.995 1.00 98.56 98 ALA A CA 1
ATOM 735 C C . ALA A 1 98 ? -16.604 -0.077 -3.833 1.00 98.56 98 ALA A C 1
ATOM 737 O O . ALA A 1 98 ? -17.644 -0.422 -3.272 1.00 98.56 98 ALA A O 1
ATOM 738 N N . MET A 1 99 ? -15.400 -0.492 -3.416 1.00 98.56 99 MET A N 1
ATOM 739 C CA . MET A 1 99 ? -15.199 -1.353 -2.240 1.00 98.56 99 MET A CA 1
ATOM 740 C C . MET A 1 99 ? -15.671 -0.683 -0.941 1.00 98.56 99 MET A C 1
ATOM 742 O O . MET A 1 99 ? -16.258 -1.362 -0.096 1.00 98.56 99 MET A O 1
ATOM 746 N N . ILE A 1 100 ? -15.477 0.636 -0.801 1.00 98.06 100 ILE A N 1
ATOM 747 C CA . ILE A 1 100 ? -16.011 1.432 0.319 1.00 98.06 100 ILE A CA 1
ATOM 748 C C . ILE A 1 100 ? -17.541 1.404 0.301 1.00 98.06 100 ILE A C 1
ATOM 750 O O . ILE A 1 100 ? -18.165 1.075 1.307 1.00 98.06 100 ILE A O 1
ATOM 754 N N . GLY A 1 101 ? -18.158 1.674 -0.855 1.00 96.88 101 GLY A N 1
ATOM 755 C CA . GLY A 1 101 ? -19.616 1.604 -1.010 1.00 96.88 101 GLY A CA 1
ATOM 756 C C . GLY A 1 101 ? -20.202 0.217 -0.716 1.00 96.88 101 GLY A C 1
ATOM 757 O O . GLY A 1 101 ? -21.357 0.114 -0.308 1.00 96.88 101 GLY A O 1
ATOM 758 N N . ALA A 1 102 ? -19.403 -0.839 -0.885 1.00 96.88 102 ALA A N 1
ATOM 759 C CA . ALA A 1 102 ? -19.758 -2.219 -0.565 1.00 96.88 102 ALA A CA 1
ATOM 760 C C . ALA A 1 102 ? -19.445 -2.636 0.889 1.00 96.88 102 ALA A C 1
ATOM 762 O O . ALA A 1 102 ? -19.728 -3.774 1.254 1.00 96.88 102 ALA A O 1
ATOM 763 N N . GLY A 1 103 ? -18.854 -1.763 1.717 1.00 95.31 103 GLY A N 1
ATOM 764 C CA . GLY A 1 103 ? -18.478 -2.087 3.102 1.00 95.31 103 GLY A CA 1
ATOM 765 C C . GLY A 1 103 ? -17.288 -3.050 3.227 1.00 95.31 103 GLY A C 1
ATOM 766 O O . GLY A 1 103 ? -17.168 -3.773 4.212 1.00 95.31 103 GLY A O 1
ATOM 767 N N . SER A 1 104 ? -16.421 -3.102 2.213 1.00 97.56 104 SER A N 1
ATOM 768 C CA . SER A 1 104 ? -15.212 -3.946 2.203 1.00 97.56 104 SER A CA 1
ATOM 769 C C . SER A 1 104 ? -13.908 -3.149 2.310 1.00 97.56 104 SER A C 1
ATOM 771 O O . SER A 1 104 ? -12.879 -3.715 2.668 1.00 97.56 104 SER A O 1
ATOM 773 N N . ALA A 1 105 ? -13.956 -1.829 2.098 1.00 98.19 105 ALA A N 1
ATOM 774 C CA . ALA A 1 105 ? -12.854 -0.904 2.359 1.00 98.19 105 ALA A CA 1
ATOM 775 C C . ALA A 1 105 ? -13.282 0.258 3.270 1.00 98.19 105 ALA A C 1
ATOM 777 O O . ALA A 1 105 ? -14.430 0.694 3.223 1.00 98.19 105 ALA A O 1
ATOM 778 N N . LEU A 1 106 ? -12.352 0.767 4.080 1.00 96.38 106 LEU A N 1
ATOM 779 C CA . LEU A 1 106 ? -12.558 1.921 4.954 1.00 96.38 106 LEU A CA 1
ATOM 780 C C . LEU A 1 106 ? -12.391 3.226 4.173 1.00 96.38 106 LEU A C 1
ATOM 782 O O . LEU A 1 106 ? -13.293 4.058 4.135 1.00 96.38 106 LEU A O 1
ATOM 786 N N . HIS A 1 107 ? -11.229 3.399 3.543 1.00 97.62 107 HIS A N 1
ATOM 787 C CA . HIS A 1 107 ? -10.932 4.547 2.696 1.00 97.62 107 HIS A CA 1
ATOM 788 C C . HIS A 1 107 ? -9.822 4.235 1.688 1.00 97.62 107 HIS A C 1
ATOM 790 O O . HIS A 1 107 ? -9.072 3.262 1.819 1.00 97.62 107 HIS A O 1
ATOM 796 N N . ALA A 1 108 ? -9.718 5.088 0.669 1.00 98.50 108 ALA A N 1
ATOM 797 C CA . ALA A 1 108 ? -8.674 5.007 -0.339 1.00 98.50 108 ALA A CA 1
ATOM 798 C C . ALA A 1 108 ? -7.389 5.707 0.119 1.00 98.50 108 ALA A C 1
ATOM 800 O O . ALA A 1 108 ? -7.427 6.814 0.653 1.00 98.50 108 ALA A O 1
ATOM 801 N N . VAL A 1 109 ? -6.246 5.091 -0.168 1.00 98.69 109 VAL A N 1
ATOM 802 C CA . VAL A 1 109 ? -4.918 5.666 0.064 1.00 98.69 109 VAL A CA 1
ATOM 803 C C . VAL A 1 109 ? -4.427 6.301 -1.234 1.00 98.69 109 VAL A C 1
ATOM 805 O O . VAL A 1 109 ? -4.450 5.676 -2.294 1.00 98.69 109 VAL A O 1
ATOM 808 N N . SER A 1 110 ? -3.965 7.550 -1.167 1.00 98.38 110 SER A N 1
ATOM 809 C CA . SER A 1 110 ? -3.338 8.248 -2.295 1.00 98.38 110 SER A CA 1
ATOM 810 C C . SER A 1 110 ? -2.279 9.215 -1.786 1.00 98.38 110 SER A C 1
ATOM 812 O O . SER A 1 110 ? -2.596 10.177 -1.091 1.00 98.38 110 SER A O 1
ATOM 814 N N . GLY A 1 111 ? -1.031 8.993 -2.188 1.00 96.88 111 GLY A N 1
ATOM 815 C CA . GLY A 1 111 ? 0.106 9.835 -1.823 1.00 96.88 111 GLY A CA 1
ATOM 816 C C . GLY A 1 111 ? 0.889 10.333 -3.035 1.00 96.88 111 GLY A C 1
ATOM 817 O O . GLY A 1 111 ? 0.542 10.070 -4.196 1.00 96.88 111 GLY A O 1
ATOM 818 N N . SER A 1 112 ? 1.948 11.093 -2.761 1.00 97.94 112 SER A N 1
ATOM 819 C CA . SER A 1 112 ? 2.966 11.451 -3.751 1.00 97.94 112 SER A CA 1
ATOM 820 C C . SER A 1 112 ? 3.790 10.222 -4.162 1.00 97.94 112 SER A C 1
ATOM 822 O O . SER A 1 112 ? 3.578 9.118 -3.658 1.00 97.94 112 SER A O 1
ATOM 824 N N . GLY A 1 113 ? 4.677 10.397 -5.142 1.00 97.69 113 GLY A N 1
ATOM 825 C CA . GLY A 1 113 ? 5.667 9.392 -5.538 1.00 97.69 113 GLY A CA 1
ATOM 826 C C . GLY A 1 113 ? 7.076 9.808 -5.126 1.00 97.69 113 GLY A C 1
ATOM 827 O O . GLY A 1 113 ? 7.283 10.917 -4.627 1.00 97.69 113 GLY A O 1
ATOM 828 N N . ILE A 1 114 ? 8.048 8.934 -5.374 1.00 98.69 114 ILE A N 1
ATOM 829 C CA . ILE A 1 114 ? 9.472 9.226 -5.173 1.00 98.69 114 ILE A CA 1
ATOM 830 C C . ILE A 1 114 ? 10.042 9.637 -6.529 1.00 98.69 114 ILE A C 1
ATOM 832 O O . ILE A 1 114 ? 10.270 8.785 -7.379 1.00 98.69 114 ILE A O 1
ATOM 836 N N . GLY A 1 115 ? 10.247 10.941 -6.742 1.00 97.31 115 GLY A N 1
ATOM 837 C CA . GLY A 1 115 ? 10.623 11.493 -8.054 1.00 97.31 115 GLY A CA 1
ATOM 838 C C . GLY A 1 115 ? 12.020 11.108 -8.559 1.00 97.31 115 GLY A C 1
ATOM 839 O O . GLY A 1 115 ? 12.268 11.188 -9.758 1.00 97.31 115 GLY A O 1
ATOM 840 N N . LEU A 1 116 ? 12.916 10.685 -7.666 1.00 97.94 116 LEU A N 1
ATOM 841 C CA . LEU A 1 116 ? 14.209 10.093 -7.999 1.00 97.94 116 LEU A CA 1
ATOM 842 C C . LEU A 1 116 ? 14.554 9.047 -6.937 1.00 97.94 116 LEU A C 1
ATOM 844 O O . LEU A 1 116 ? 14.487 9.347 -5.748 1.00 97.94 116 LEU A O 1
ATOM 848 N N . SER A 1 117 ? 14.913 7.841 -7.369 1.00 98.06 117 SER A N 1
ATOM 849 C CA . SER A 1 117 ? 15.382 6.762 -6.503 1.00 98.06 117 SER A CA 1
ATOM 850 C C . SER A 1 117 ? 16.916 6.721 -6.464 1.00 98.06 117 SER A C 1
ATOM 852 O O . SER A 1 117 ? 17.543 6.824 -7.524 1.00 98.06 117 SER A O 1
ATOM 854 N N . PRO A 1 118 ? 17.544 6.514 -5.290 1.00 98.44 118 PRO A N 1
ATOM 855 C CA . PRO A 1 118 ? 16.948 6.374 -3.952 1.00 98.44 118 PRO A CA 1
ATOM 856 C C . PRO A 1 118 ? 16.282 7.645 -3.413 1.00 98.44 118 PRO A C 1
ATOM 858 O O . PRO A 1 118 ? 16.681 8.758 -3.747 1.00 98.44 118 PRO A O 1
ATOM 861 N N . GLY A 1 119 ? 15.310 7.470 -2.522 1.00 98.25 119 GLY A N 1
ATOM 862 C CA . GLY A 1 119 ? 14.577 8.562 -1.884 1.00 98.25 119 GLY A CA 1
ATOM 863 C C . GLY A 1 119 ? 13.529 8.034 -0.911 1.00 98.25 119 GLY A C 1
ATOM 864 O O . GLY A 1 119 ? 13.398 6.824 -0.737 1.00 98.25 119 GLY A O 1
ATOM 865 N N . SER A 1 120 ? 12.772 8.921 -0.274 1.00 98.38 120 SER A N 1
ATOM 866 C CA . SER A 1 120 ? 11.684 8.510 0.612 1.00 98.38 120 SER A CA 1
ATOM 867 C C . SER A 1 120 ? 10.494 9.457 0.559 1.00 98.38 120 SER A C 1
ATOM 869 O O . SER A 1 120 ? 10.606 10.615 0.147 1.00 98.38 120 SER A O 1
ATOM 871 N N . LEU A 1 121 ? 9.341 8.945 0.979 1.00 97.94 121 LEU A N 1
ATOM 872 C CA . LEU A 1 121 ? 8.147 9.731 1.254 1.00 97.94 121 LEU A CA 1
ATOM 873 C C . LEU A 1 121 ? 7.447 9.211 2.503 1.00 97.94 121 LEU A C 1
ATOM 875 O O . LEU A 1 121 ? 7.581 8.043 2.872 1.00 97.94 121 LEU A O 1
ATOM 879 N N . THR A 1 122 ? 6.666 10.091 3.118 1.00 98.38 122 THR A N 1
ATOM 880 C CA . THR A 1 122 ? 5.903 9.795 4.325 1.00 98.38 122 THR A CA 1
ATOM 881 C C . THR A 1 122 ? 4.492 10.344 4.186 1.00 98.38 122 THR A C 1
ATOM 883 O O . THR A 1 122 ? 4.295 11.457 3.698 1.00 98.38 122 THR A O 1
ATOM 886 N N . PHE A 1 123 ? 3.513 9.568 4.632 1.00 98.06 123 PHE A N 1
ATOM 887 C CA . PHE A 1 123 ? 2.111 9.962 4.743 1.00 98.06 123 PHE A CA 1
ATOM 888 C C . PHE A 1 123 ? 1.470 9.213 5.913 1.00 98.06 123 PHE A C 1
ATOM 890 O O . PHE A 1 123 ? 2.113 8.381 6.548 1.00 98.06 123 PHE A O 1
ATOM 897 N N . GLN A 1 124 ? 0.220 9.533 6.227 1.00 97.56 124 GLN A N 1
ATOM 898 C CA . GLN A 1 124 ? -0.530 8.859 7.281 1.00 97.56 124 GLN A CA 1
ATOM 899 C C . GLN A 1 124 ? -1.735 8.138 6.692 1.00 97.56 124 GLN A C 1
ATOM 901 O O . GLN A 1 124 ? -2.299 8.578 5.687 1.00 97.56 124 GLN A O 1
ATOM 906 N N . ILE A 1 125 ? -2.108 7.039 7.333 1.00 97.12 125 ILE A N 1
ATOM 907 C CA . ILE A 1 125 ? -3.337 6.298 7.072 1.00 97.12 125 ILE A CA 1
ATOM 908 C C . ILE A 1 125 ? -4.063 6.065 8.390 1.00 97.12 125 ILE A C 1
ATOM 910 O O . ILE A 1 125 ? -3.438 5.965 9.445 1.00 97.12 125 ILE A O 1
ATOM 914 N N . GLU A 1 126 ? -5.378 5.953 8.306 1.00 94.62 126 GLU A N 1
ATOM 915 C CA . GLU A 1 126 ? -6.224 5.551 9.425 1.00 94.62 126 GLU A CA 1
ATOM 916 C C . GLU A 1 126 ? -6.599 4.067 9.271 1.00 94.62 126 GLU A C 1
ATOM 918 O O . GLU A 1 126 ? -6.895 3.598 8.177 1.00 94.62 126 GLU A O 1
ATOM 923 N N . VAL A 1 127 ? -6.591 3.288 10.339 1.00 94.00 127 VAL A N 1
ATOM 924 C CA . VAL A 1 127 ? -7.010 1.880 10.302 1.00 94.00 127 VAL A CA 1
ATOM 925 C C . VAL A 1 127 ? -7.991 1.604 11.413 1.00 94.00 127 VAL A C 1
ATOM 927 O O . VAL A 1 127 ? -7.951 2.271 12.439 1.00 94.00 127 VAL A O 1
ATOM 930 N N . ARG A 1 128 ? -8.868 0.621 11.210 1.00 89.88 128 ARG A N 1
ATOM 931 C CA . ARG A 1 128 ? -9.861 0.215 12.204 1.00 89.88 128 ARG A CA 1
ATOM 932 C C . ARG A 1 128 ? -9.814 -1.290 12.425 1.00 89.88 128 ARG A C 1
ATOM 934 O O . ARG A 1 128 ? -9.358 -2.022 11.554 1.00 89.88 128 ARG A O 1
ATOM 941 N N . ASP A 1 129 ? -10.240 -1.765 13.585 1.00 86.31 129 ASP A N 1
ATOM 942 C CA . ASP A 1 129 ? -10.173 -3.183 13.955 1.00 86.31 129 ASP A CA 1
ATOM 943 C C . ASP A 1 129 ? -10.939 -4.119 13.000 1.00 86.31 129 ASP A C 1
ATOM 945 O O . ASP A 1 129 ? -10.505 -5.248 12.771 1.00 86.31 129 ASP A O 1
ATOM 949 N N . ASP A 1 130 ? -12.029 -3.630 12.412 1.00 88.62 130 ASP A N 1
ATOM 950 C CA . ASP A 1 130 ? -12.842 -4.252 11.362 1.00 88.62 130 ASP A CA 1
ATOM 951 C C . ASP A 1 130 ? -12.328 -3.977 9.930 1.00 88.62 130 ASP A C 1
ATOM 953 O O . ASP A 1 130 ? -12.793 -4.624 8.992 1.00 88.62 130 ASP A O 1
ATOM 957 N N . TYR A 1 131 ? -11.341 -3.089 9.748 1.00 95.56 131 TYR A N 1
ATOM 958 C CA . TYR A 1 131 ? -10.588 -2.859 8.501 1.00 95.56 131 TYR A CA 1
ATOM 959 C C . TYR A 1 131 ? -9.065 -2.805 8.768 1.00 95.56 131 TYR A C 1
ATOM 961 O O . TYR A 1 131 ? -8.440 -1.757 8.572 1.00 95.56 131 TYR A O 1
ATOM 969 N N . PRO A 1 132 ? -8.447 -3.905 9.245 1.00 95.81 132 PRO A N 1
ATOM 970 C CA . PRO A 1 132 ? -7.060 -3.888 9.713 1.00 95.81 132 PRO A CA 1
ATOM 971 C C . PRO A 1 132 ? -6.029 -4.110 8.593 1.00 95.81 132 PRO A C 1
ATOM 973 O O . PRO A 1 132 ? -4.827 -4.135 8.866 1.00 95.81 132 PRO A O 1
ATOM 976 N N . LEU A 1 133 ? -6.478 -4.338 7.351 1.00 98.56 133 LEU A N 1
ATOM 977 C CA . LEU A 1 133 ? -5.617 -4.702 6.229 1.00 98.56 133 LEU A CA 1
ATOM 978 C C . LEU A 1 133 ? -5.270 -3.479 5.385 1.00 98.56 133 LEU A C 1
ATOM 980 O O . LEU A 1 133 ? -6.125 -2.639 5.105 1.00 98.56 133 LEU A O 1
ATOM 984 N N . VAL A 1 134 ? -4.026 -3.406 4.922 1.00 98.69 134 VAL A N 1
ATOM 985 C CA . VAL A 1 134 ? -3.544 -2.299 4.096 1.00 98.69 134 VAL A CA 1
ATOM 986 C C . VAL A 1 134 ? -2.879 -2.820 2.831 1.00 98.69 134 VAL A C 1
ATOM 988 O O . VAL A 1 134 ? -1.896 -3.565 2.868 1.00 98.69 134 VAL A O 1
ATOM 991 N N . THR A 1 135 ? -3.382 -2.359 1.691 1.00 98.81 135 THR A N 1
ATOM 992 C CA . THR A 1 135 ? -2.758 -2.574 0.387 1.00 98.81 135 THR A CA 1
ATOM 993 C C . THR A 1 135 ? -2.332 -1.230 -0.177 1.00 98.81 135 THR A C 1
ATOM 995 O O . THR A 1 135 ? -3.173 -0.353 -0.367 1.00 98.81 135 THR A O 1
ATOM 998 N N . ILE A 1 136 ? -1.039 -1.062 -0.448 1.00 98.81 136 ILE A N 1
ATOM 999 C CA . ILE A 1 136 ? -0.461 0.132 -1.075 1.00 98.81 136 ILE A CA 1
ATOM 1000 C C . ILE A 1 136 ? 0.476 -0.328 -2.183 1.00 98.81 136 ILE A C 1
ATOM 1002 O O . ILE A 1 136 ? 1.351 -1.149 -1.934 1.00 98.81 136 ILE A O 1
ATOM 1006 N N . VAL A 1 137 ? 0.322 0.225 -3.382 1.00 98.94 137 VAL A N 1
ATOM 1007 C CA . VAL A 1 137 ? 1.136 -0.093 -4.560 1.00 98.94 137 VAL A CA 1
ATOM 1008 C C . VAL A 1 137 ? 1.728 1.168 -5.188 1.00 98.94 137 VAL A C 1
ATOM 1010 O O . VAL A 1 137 ? 1.188 2.271 -5.052 1.00 98.94 137 VAL A O 1
ATOM 1013 N N . SER A 1 138 ? 2.863 1.007 -5.866 1.00 98.88 138 SER A N 1
ATOM 1014 C CA . SER A 1 138 ? 3.537 2.051 -6.639 1.00 98.88 138 SER A CA 1
ATOM 1015 C C . SER A 1 138 ? 4.313 1.432 -7.800 1.00 98.88 138 SER A C 1
ATOM 1017 O O . SER A 1 138 ? 5.001 0.425 -7.631 1.00 98.88 138 SER A O 1
ATOM 1019 N N . MET A 1 139 ? 4.212 2.043 -8.977 1.00 98.81 139 MET A N 1
ATOM 1020 C CA . MET A 1 139 ? 4.916 1.617 -10.181 1.00 98.81 139 MET A CA 1
ATOM 1021 C C . MET A 1 139 ? 6.420 1.830 -10.023 1.00 98.81 139 MET A C 1
ATOM 1023 O O . MET A 1 139 ? 6.856 2.911 -9.617 1.00 98.81 139 MET A O 1
ATOM 1027 N N . ILE A 1 140 ? 7.206 0.831 -10.417 1.00 98.75 140 ILE A N 1
ATOM 1028 C CA . ILE A 1 140 ? 8.646 0.967 -10.647 1.00 98.75 140 ILE A CA 1
ATOM 1029 C C . ILE A 1 140 ? 8.808 1.654 -11.999 1.00 98.75 140 ILE A C 1
ATOM 1031 O O . ILE A 1 140 ? 8.296 1.160 -12.997 1.00 98.75 140 ILE A O 1
ATOM 1035 N N . ALA A 1 141 ? 9.502 2.786 -12.063 1.00 97.88 141 ALA A N 1
ATOM 1036 C CA . ALA A 1 141 ? 9.503 3.607 -13.263 1.00 97.88 141 ALA A CA 1
ATOM 1037 C C . ALA A 1 141 ? 10.920 4.014 -13.708 1.00 97.88 141 ALA A C 1
ATOM 1039 O O . ALA A 1 141 ? 11.727 4.454 -12.884 1.00 97.88 141 ALA A O 1
ATOM 1040 N N . PRO A 1 142 ? 11.238 3.941 -15.012 1.00 97.94 142 PRO A N 1
ATOM 1041 C CA . PRO A 1 142 ? 10.425 3.346 -16.075 1.00 97.94 142 PRO A CA 1
ATOM 1042 C C . PRO A 1 142 ? 10.365 1.813 -15.945 1.00 97.94 142 PRO A C 1
ATOM 1044 O O . PRO A 1 142 ? 11.320 1.193 -15.478 1.00 97.94 142 PRO A O 1
ATOM 1047 N N . SER A 1 143 ? 9.251 1.216 -16.355 1.00 98.19 143 SER A N 1
ATOM 1048 C CA . SER A 1 143 ? 9.099 -0.228 -16.538 1.00 98.19 143 SER A CA 1
ATOM 1049 C C . SER A 1 143 ? 7.947 -0.510 -17.518 1.00 98.19 143 SER A C 1
ATOM 1051 O O . SER A 1 143 ? 7.223 0.429 -17.861 1.00 98.19 143 SER A O 1
ATOM 1053 N N . PRO A 1 144 ? 7.800 -1.754 -18.006 1.00 98.25 144 PRO A N 1
ATOM 1054 C CA . PRO A 1 144 ? 6.649 -2.172 -18.803 1.00 98.25 144 PRO A CA 1
ATOM 1055 C C . PRO A 1 144 ? 5.353 -2.102 -17.982 1.00 98.25 144 PRO A C 1
ATOM 1057 O O . PRO A 1 144 ? 4.462 -1.320 -18.298 1.00 98.25 144 PRO A O 1
ATOM 1060 N N . ASP A 1 145 ? 5.288 -2.884 -16.905 1.00 98.56 145 ASP A N 1
ATOM 1061 C CA . ASP A 1 145 ? 4.134 -3.018 -16.015 1.00 98.56 145 ASP A CA 1
ATOM 1062 C C . ASP A 1 145 ? 4.559 -3.482 -14.605 1.00 98.56 145 ASP A C 1
ATOM 1064 O O . ASP A 1 145 ? 3.865 -4.253 -13.933 1.00 98.56 145 ASP A O 1
ATOM 1068 N N . TRP A 1 146 ? 5.736 -3.041 -14.149 1.00 98.75 146 TRP A N 1
ATOM 1069 C CA . TRP A 1 146 ? 6.315 -3.508 -12.892 1.00 98.75 146 TRP A CA 1
ATOM 1070 C C . TRP A 1 146 ? 5.960 -2.590 -11.727 1.00 98.75 146 TRP A C 1
ATOM 1072 O O . TRP A 1 146 ? 6.002 -1.360 -11.829 1.00 98.75 146 TRP A O 1
ATOM 1082 N N . PHE A 1 147 ? 5.682 -3.176 -10.567 1.00 98.88 147 PHE A N 1
ATOM 1083 C CA . PHE A 1 147 ? 5.313 -2.430 -9.367 1.00 98.88 147 PHE A CA 1
ATOM 1084 C C . PHE A 1 147 ? 5.899 -3.039 -8.090 1.00 98.88 147 PHE A C 1
ATOM 1086 O O . PHE A 1 147 ? 6.405 -4.159 -8.069 1.00 98.88 147 PHE A O 1
ATOM 1093 N N . VAL A 1 148 ? 5.841 -2.266 -7.009 1.00 98.88 148 VAL A N 1
ATOM 1094 C CA . VAL A 1 148 ? 6.077 -2.714 -5.632 1.00 98.88 148 VAL A CA 1
ATOM 1095 C C . VAL A 1 148 ? 4.843 -2.420 -4.790 1.00 98.88 148 VAL A C 1
ATOM 1097 O O . VAL A 1 148 ? 4.067 -1.517 -5.116 1.00 98.88 148 VAL A O 1
ATOM 1100 N N . GLY A 1 149 ? 4.672 -3.126 -3.675 1.00 98.25 149 GLY A N 1
ATOM 1101 C CA . GLY A 1 149 ? 3.602 -2.809 -2.743 1.00 98.25 149 GLY A CA 1
ATOM 1102 C C . GLY A 1 149 ? 3.403 -3.822 -1.629 1.00 98.25 149 GLY A C 1
ATOM 1103 O O . GLY A 1 149 ? 4.111 -4.823 -1.545 1.00 98.25 149 GLY A O 1
ATOM 1104 N N . THR A 1 150 ? 2.413 -3.545 -0.788 1.00 98.56 150 THR A N 1
ATOM 1105 C CA . THR A 1 150 ? 1.885 -4.479 0.208 1.00 98.56 150 THR A CA 1
ATOM 1106 C C . THR A 1 150 ? 0.647 -5.182 -0.345 1.00 98.56 150 THR A C 1
ATOM 1108 O O . THR A 1 150 ? -0.165 -4.558 -1.027 1.00 98.56 150 THR A O 1
ATOM 1111 N N . GLU A 1 151 ? 0.482 -6.469 -0.044 1.00 97.62 151 GLU A N 1
ATOM 1112 C CA . GLU A 1 151 ? -0.746 -7.225 -0.314 1.00 97.62 151 GLU A CA 1
ATOM 1113 C C . GLU A 1 151 ? -1.464 -7.476 1.013 1.00 97.62 151 GLU A C 1
ATOM 1115 O O . GLU A 1 151 ? -0.976 -8.254 1.829 1.00 97.62 151 GLU A O 1
ATOM 1120 N N . SER A 1 152 ? -2.618 -6.838 1.235 1.00 98.25 152 SER A N 1
ATOM 1121 C CA . SER A 1 152 ? -3.488 -7.105 2.393 1.00 98.25 152 SER A CA 1
ATOM 1122 C C . SER A 1 152 ? -2.733 -7.181 3.734 1.00 98.25 152 SER A C 1
ATOM 1124 O O . SER A 1 152 ? -3.004 -8.059 4.556 1.00 98.25 152 SER A O 1
ATOM 1126 N N . LEU A 1 153 ? -1.760 -6.287 3.952 1.00 98.44 153 LEU A N 1
ATOM 1127 C CA . LEU A 1 153 ? -0.904 -6.313 5.136 1.00 98.44 153 LEU A CA 1
ATOM 1128 C C . LEU A 1 153 ? -1.754 -6.094 6.383 1.00 98.44 153 LEU A C 1
ATOM 1130 O O . LEU A 1 153 ? -2.348 -5.030 6.539 1.00 98.44 153 LEU A O 1
ATOM 1134 N N . ASN A 1 154 ? -1.786 -7.076 7.278 1.00 97.62 154 ASN A N 1
ATOM 1135 C CA . ASN A 1 154 ? -2.506 -6.956 8.536 1.00 97.62 154 ASN A CA 1
ATOM 1136 C C . ASN A 1 154 ? -1.681 -6.154 9.551 1.00 97.62 154 ASN A C 1
ATOM 1138 O O . ASN A 1 154 ? -0.655 -6.645 10.018 1.00 97.62 154 ASN A O 1
ATOM 1142 N N . LEU A 1 155 ? -2.143 -4.952 9.911 1.00 96.44 155 LEU A N 1
ATOM 1143 C CA . LEU A 1 155 ? -1.520 -4.131 10.962 1.00 96.44 155 LEU A CA 1
ATOM 1144 C C . LEU A 1 155 ? -1.939 -4.546 12.380 1.00 96.44 155 LEU A C 1
ATOM 1146 O O . LEU A 1 155 ? -1.376 -4.061 13.362 1.00 96.44 155 LEU A O 1
ATOM 1150 N N . ARG A 1 156 ? -2.915 -5.457 12.484 1.00 91.25 156 ARG A N 1
ATOM 1151 C CA . ARG A 1 156 ? -3.430 -6.012 13.737 1.00 91.25 156 ARG A CA 1
ATOM 1152 C C . ARG A 1 156 ? -3.270 -7.544 13.803 1.00 91.25 156 ARG A C 1
ATOM 1154 O O . ARG A 1 156 ? -4.264 -8.271 13.951 1.00 91.25 156 ARG A O 1
ATOM 1161 N N . PRO A 1 157 ? -2.054 -8.098 13.628 1.00 84.81 157 PRO A N 1
ATOM 1162 C CA . PRO A 1 157 ? -1.835 -9.530 13.788 1.00 84.81 157 PRO A CA 1
ATOM 1163 C C . PRO A 1 157 ? -2.200 -9.963 15.215 1.00 84.81 157 PRO A C 1
ATOM 1165 O O . PRO A 1 157 ? -1.993 -9.241 16.184 1.00 84.81 157 PRO A O 1
ATOM 1168 N N . ASN A 1 158 ? -2.784 -11.154 15.353 1.00 81.00 158 ASN A N 1
ATOM 1169 C CA . ASN A 1 158 ? -3.207 -11.717 16.645 1.00 81.00 158 ASN A CA 1
ATOM 1170 C C . ASN A 1 158 ? -4.196 -10.851 17.454 1.00 81.00 158 ASN A C 1
ATOM 1172 O O . ASN A 1 158 ? -4.379 -11.103 18.639 1.00 81.00 158 ASN A O 1
ATOM 1176 N N . GLY A 1 159 ? -4.843 -9.858 16.834 1.00 76.94 159 GLY A N 1
ATOM 1177 C CA . GLY A 1 159 ? -5.810 -8.995 17.512 1.00 76.94 159 GLY A CA 1
ATOM 1178 C C . GLY A 1 159 ? -5.205 -7.785 18.230 1.00 76.94 159 GLY A C 1
ATOM 1179 O O . GLY A 1 159 ? -5.948 -7.064 18.884 1.00 76.94 159 GLY A O 1
ATOM 1180 N N . HIS A 1 160 ? -3.914 -7.486 18.072 1.00 79.38 160 HIS A N 1
ATOM 1181 C CA . HIS A 1 160 ? -3.296 -6.298 18.672 1.00 79.38 160 HIS A CA 1
ATOM 1182 C C . HIS A 1 160 ? -2.604 -5.434 17.621 1.00 79.38 160 HIS A C 1
ATOM 1184 O O . HIS A 1 160 ? -2.031 -5.955 16.670 1.00 79.38 160 HIS A O 1
ATOM 1190 N N . TRP A 1 161 ? -2.698 -4.113 17.778 1.00 86.44 161 TRP A N 1
ATOM 1191 C CA . TRP A 1 161 ? -2.023 -3.158 16.903 1.00 86.44 161 TRP A CA 1
ATOM 1192 C C . TRP A 1 161 ? -0.519 -3.209 17.151 1.00 86.44 161 TRP A C 1
ATOM 1194 O O . TRP A 1 161 ? -0.068 -2.998 18.278 1.00 86.44 161 TRP A O 1
ATOM 1204 N N . GLU A 1 162 ? 0.252 -3.493 16.107 1.00 87.00 162 GLU A N 1
ATOM 1205 C CA . GLU A 1 162 ? 1.711 -3.505 16.204 1.00 87.00 162 GLU A CA 1
ATOM 1206 C C . GLU A 1 162 ? 2.249 -2.076 16.191 1.00 87.00 162 GLU A C 1
ATOM 1208 O O . GLU A 1 162 ? 1.856 -1.269 15.348 1.00 87.00 162 GLU A O 1
ATOM 1213 N N . SER A 1 163 ? 3.184 -1.764 17.090 1.00 89.12 163 SER A N 1
ATOM 1214 C CA . SER A 1 163 ? 3.776 -0.422 17.166 1.00 89.12 163 SER A CA 1
ATOM 1215 C C . SER A 1 163 ? 4.597 -0.071 15.925 1.00 89.12 163 SER A C 1
ATOM 1217 O O . SER A 1 163 ? 4.690 1.096 15.546 1.00 89.12 163 SER A O 1
ATOM 1219 N N . GLU A 1 164 ? 5.214 -1.077 15.301 1.00 96.50 164 GLU A N 1
ATOM 1220 C CA . GLU A 1 164 ? 5.973 -0.923 14.066 1.00 96.50 164 GLU A CA 1
ATOM 1221 C C . GLU A 1 164 ? 5.934 -2.205 13.227 1.00 96.50 164 GLU A C 1
ATOM 1223 O O . GLU A 1 164 ? 6.166 -3.299 13.740 1.00 96.50 164 GLU A O 1
ATOM 1228 N N . ILE A 1 165 ? 5.696 -2.066 11.923 1.00 98.06 165 ILE A N 1
ATOM 1229 C CA . ILE A 1 165 ? 5.842 -3.142 10.938 1.00 98.06 165 ILE A CA 1
ATOM 1230 C C . ILE A 1 165 ? 6.722 -2.641 9.797 1.00 98.06 165 ILE A C 1
ATOM 1232 O O . ILE A 1 165 ? 6.455 -1.593 9.210 1.00 98.06 165 ILE A O 1
ATOM 1236 N N . VAL A 1 166 ? 7.753 -3.408 9.448 1.00 98.44 166 VAL A N 1
ATOM 1237 C CA . VAL A 1 166 ? 8.635 -3.121 8.310 1.00 98.44 166 VAL A CA 1
ATOM 1238 C C . VAL A 1 166 ? 8.418 -4.178 7.237 1.00 98.44 166 VAL A C 1
ATOM 1240 O O . VAL A 1 166 ? 8.615 -5.366 7.486 1.00 98.44 166 VAL A O 1
ATOM 1243 N N . VAL A 1 167 ? 8.027 -3.743 6.040 1.00 98.50 167 VAL A N 1
ATOM 1244 C CA . VAL A 1 167 ? 7.823 -4.619 4.882 1.00 98.50 167 VAL A CA 1
ATOM 1245 C C . VAL A 1 167 ? 8.914 -4.382 3.851 1.00 98.50 167 VAL A C 1
ATOM 1247 O O . VAL A 1 167 ? 9.082 -3.261 3.371 1.00 98.50 167 VAL A O 1
ATOM 1250 N N . ASP A 1 168 ? 9.622 -5.446 3.480 1.00 98.56 168 ASP A N 1
ATOM 1251 C CA . ASP A 1 168 ? 10.552 -5.434 2.353 1.00 98.56 168 ASP A CA 1
ATOM 1252 C C . ASP A 1 168 ? 9.783 -5.422 1.028 1.00 98.56 168 ASP A C 1
ATOM 1254 O O . ASP A 1 168 ? 8.860 -6.209 0.816 1.00 98.56 168 ASP A O 1
ATOM 1258 N N . LEU A 1 169 ? 10.175 -4.530 0.121 1.00 98.62 169 LEU A N 1
ATOM 1259 C CA . LEU A 1 169 ? 9.514 -4.350 -1.165 1.00 98.62 169 LEU A CA 1
ATOM 1260 C C . LEU A 1 169 ? 10.301 -5.029 -2.283 1.00 98.62 169 LEU A C 1
ATOM 1262 O O . LEU A 1 169 ? 11.462 -4.702 -2.545 1.00 98.62 169 LEU A O 1
ATOM 1266 N N . PHE A 1 170 ? 9.630 -5.937 -2.982 1.00 98.31 170 PHE A N 1
ATOM 1267 C CA . PHE A 1 170 ? 10.161 -6.682 -4.119 1.00 98.31 170 PHE A CA 1
ATOM 1268 C C . PHE A 1 170 ? 9.367 -6.373 -5.394 1.00 98.31 170 PHE A C 1
ATOM 1270 O O . PHE A 1 170 ? 8.210 -5.959 -5.295 1.00 98.31 170 PHE A O 1
ATOM 1277 N N . PRO A 1 171 ? 9.977 -6.543 -6.581 1.00 98.38 171 PRO A N 1
ATOM 1278 C CA . PRO A 1 171 ? 9.314 -6.265 -7.847 1.00 98.38 171 PRO A CA 1
ATOM 1279 C C . PRO A 1 171 ? 8.269 -7.330 -8.195 1.00 98.38 171 PRO A C 1
ATOM 1281 O O . PRO A 1 171 ? 8.520 -8.536 -8.080 1.00 98.38 171 PRO A O 1
ATOM 1284 N N . TRP A 1 172 ? 7.131 -6.856 -8.685 1.00 98.62 172 TRP A N 1
ATOM 1285 C CA . TRP A 1 172 ? 6.020 -7.642 -9.209 1.00 98.62 172 TRP A CA 1
ATOM 1286 C C . TRP A 1 172 ? 5.732 -7.241 -10.652 1.00 98.62 172 TRP A C 1
ATOM 1288 O O . TRP A 1 172 ? 5.827 -6.064 -10.992 1.00 98.62 172 TRP A O 1
ATOM 1298 N N . ASP A 1 173 ? 5.377 -8.223 -11.471 1.00 98.56 173 ASP A N 1
ATOM 1299 C CA . ASP A 1 173 ? 4.905 -8.069 -12.847 1.00 98.56 173 ASP A CA 1
ATOM 1300 C C . ASP A 1 173 ? 3.373 -8.088 -12.849 1.00 98.56 173 ASP A C 1
ATOM 1302 O O . ASP A 1 173 ? 2.781 -8.973 -12.223 1.00 98.56 173 ASP A O 1
ATOM 1306 N N . ALA A 1 174 ? 2.719 -7.115 -13.492 1.00 98.69 174 ALA A N 1
ATOM 1307 C CA . ALA A 1 174 ? 1.256 -7.057 -13.537 1.00 98.69 174 ALA A CA 1
ATOM 1308 C C . ALA A 1 174 ? 0.636 -8.031 -14.557 1.00 98.69 174 ALA A C 1
ATOM 1310 O O . ALA A 1 174 ? -0.573 -8.279 -14.507 1.00 98.69 174 ALA A O 1
ATOM 1311 N N . GLY A 1 175 ? 1.440 -8.588 -15.466 1.00 98.31 175 GLY A N 1
ATOM 1312 C CA . GLY A 1 175 ? 1.021 -9.537 -16.485 1.00 98.31 175 GLY A CA 1
ATOM 1313 C C . GLY A 1 175 ? 0.305 -8.902 -17.678 1.00 98.31 175 GLY A C 1
ATOM 1314 O O . GLY A 1 175 ? -0.455 -9.585 -18.376 1.00 98.31 175 GLY A O 1
ATOM 1315 N N . THR A 1 176 ? 0.502 -7.605 -17.924 1.00 98.25 176 THR A N 1
ATOM 1316 C CA . THR A 1 176 ? -0.227 -6.816 -18.927 1.00 98.25 176 THR A CA 1
ATOM 1317 C C . THR A 1 176 ? 0.651 -6.191 -20.010 1.00 98.25 176 THR A C 1
ATOM 1319 O O . THR A 1 176 ? 0.112 -5.897 -21.083 1.00 98.25 176 THR A O 1
ATOM 1322 N N . ASP A 1 177 ? 1.968 -6.109 -19.808 1.00 97.88 177 ASP A N 1
ATOM 1323 C CA . ASP A 1 177 ? 2.979 -5.759 -20.815 1.00 97.88 177 ASP A CA 1
ATOM 1324 C C . ASP A 1 177 ? 4.109 -6.813 -20.846 1.00 97.88 177 ASP A C 1
ATOM 1326 O O . ASP A 1 177 ? 4.475 -7.394 -19.835 1.00 97.88 177 ASP A O 1
ATOM 1330 N N . THR A 1 178 ? 4.651 -7.116 -22.027 1.00 95.88 178 THR A N 1
ATOM 1331 C CA . THR A 1 178 ? 5.680 -8.159 -22.234 1.00 95.88 178 THR A CA 1
ATOM 1332 C C . THR A 1 178 ? 7.101 -7.606 -22.353 1.00 95.88 178 THR A C 1
ATOM 1334 O O . THR A 1 178 ? 8.029 -8.334 -22.727 1.00 95.88 178 THR A O 1
ATOM 1337 N N . GLY A 1 179 ? 7.303 -6.318 -22.076 1.00 95.62 179 GLY A N 1
ATOM 1338 C CA . GLY A 1 179 ? 8.623 -5.707 -22.052 1.00 95.62 179 GLY A CA 1
ATOM 1339 C C . GLY A 1 179 ? 9.583 -6.430 -21.096 1.00 95.62 179 GLY A C 1
ATOM 1340 O O . GLY A 1 179 ? 9.264 -6.731 -19.956 1.00 95.62 179 GLY A O 1
ATOM 1341 N N . ALA A 1 180 ? 10.803 -6.711 -21.556 1.00 92.88 180 ALA A N 1
ATOM 1342 C CA . ALA A 1 180 ? 11.787 -7.473 -20.775 1.00 92.88 180 ALA A CA 1
ATOM 1343 C C . ALA A 1 180 ? 12.774 -6.597 -19.976 1.00 92.88 180 ALA A C 1
ATOM 1345 O O . ALA A 1 180 ? 13.614 -7.118 -19.245 1.00 92.88 180 ALA A O 1
ATOM 1346 N N . ASN A 1 181 ? 12.757 -5.274 -20.167 1.00 94.31 181 ASN A N 1
ATOM 1347 C CA . ASN A 1 181 ? 13.657 -4.326 -19.507 1.00 94.31 181 ASN A CA 1
ATOM 1348 C C . ASN A 1 181 ? 12.921 -3.022 -19.167 1.00 94.31 181 ASN A C 1
ATOM 1350 O O . ASN A 1 181 ? 11.907 -2.697 -19.779 1.00 94.31 181 ASN A O 1
ATOM 1354 N N . TYR A 1 182 ? 13.501 -2.225 -18.262 1.00 95.44 182 TYR A N 1
ATOM 1355 C CA . TYR A 1 182 ? 12.930 -0.966 -17.762 1.00 95.44 182 TYR A CA 1
ATOM 1356 C C . TYR A 1 182 ? 12.434 0.000 -18.853 1.00 95.44 182 TYR A C 1
ATOM 1358 O O . TYR A 1 182 ? 11.441 0.689 -18.669 1.00 95.44 182 TYR A O 1
ATOM 1366 N N . THR A 1 183 ? 13.129 0.082 -19.990 1.00 94.69 183 THR A N 1
ATOM 1367 C CA . THR A 1 183 ? 12.805 1.008 -21.092 1.00 94.69 183 THR A CA 1
ATOM 1368 C C . THR A 1 183 ? 12.327 0.287 -22.353 1.00 94.69 183 THR A C 1
ATOM 1370 O O . THR A 1 183 ? 12.496 0.808 -23.459 1.00 94.69 183 THR A O 1
ATOM 1373 N N . SER A 1 184 ? 11.819 -0.940 -22.223 1.00 95.31 184 SER A N 1
ATOM 1374 C CA . SER A 1 184 ? 11.189 -1.642 -23.340 1.00 95.31 184 SER A CA 1
ATOM 1375 C C . SER A 1 184 ? 10.033 -0.813 -23.907 1.00 95.31 184 SER A C 1
ATOM 1377 O O . SER A 1 184 ? 9.363 -0.076 -23.186 1.00 95.31 184 SER A O 1
ATOM 1379 N N . ALA A 1 185 ? 9.819 -0.898 -25.221 1.00 94.06 185 ALA A N 1
ATOM 1380 C CA . ALA A 1 185 ? 8.627 -0.315 -25.822 1.00 94.06 185 ALA A CA 1
ATOM 1381 C C . ALA A 1 185 ? 7.384 -1.045 -25.298 1.00 94.06 185 ALA A C 1
ATOM 1383 O O . ALA A 1 185 ? 7.454 -2.251 -25.069 1.00 94.06 185 ALA A O 1
ATOM 1384 N N . ASN A 1 186 ? 6.271 -0.320 -25.165 1.00 92.62 186 ASN A N 1
ATOM 1385 C CA . ASN A 1 186 ? 4.995 -0.908 -24.762 1.00 92.62 186 ASN A CA 1
ATOM 1386 C C . ASN A 1 186 ? 4.623 -2.058 -25.711 1.00 92.62 186 ASN A C 1
ATOM 1388 O O . ASN A 1 186 ? 4.583 -1.876 -26.937 1.00 92.62 186 ASN A O 1
ATOM 1392 N N . GLN A 1 187 ? 4.362 -3.224 -25.132 1.00 95.12 187 GLN A N 1
ATOM 1393 C CA . GLN A 1 187 ? 3.958 -4.424 -25.838 1.00 95.12 187 GLN A CA 1
ATOM 1394 C C . GLN A 1 187 ? 2.948 -5.212 -24.998 1.00 95.12 187 GLN A C 1
ATOM 1396 O O . GLN A 1 187 ? 3.309 -6.143 -24.281 1.00 95.12 187 GLN A O 1
ATOM 1401 N N . ALA A 1 188 ? 1.666 -4.884 -25.159 1.00 95.62 188 ALA A N 1
ATOM 1402 C CA . ALA A 1 188 ? 0.575 -5.535 -24.439 1.00 95.62 188 ALA A CA 1
ATOM 1403 C C . ALA A 1 188 ? 0.635 -7.078 -24.468 1.00 95.62 188 ALA A C 1
ATOM 1405 O O . ALA A 1 188 ? 0.745 -7.701 -25.531 1.00 95.62 188 ALA A O 1
ATOM 1406 N N . THR A 1 189 ? 0.466 -7.690 -23.297 1.00 95.44 189 THR A N 1
ATOM 1407 C CA . THR A 1 189 ? 0.342 -9.140 -23.109 1.00 95.44 189 THR A CA 1
ATOM 1408 C C . THR A 1 189 ? -1.063 -9.598 -23.502 1.00 95.44 189 THR A C 1
ATOM 1410 O O . THR A 1 189 ? -2.060 -9.160 -22.924 1.00 95.44 189 THR A O 1
ATOM 1413 N N . VAL A 1 190 ? -1.171 -10.467 -24.517 1.00 94.50 190 VAL A N 1
ATOM 1414 C CA . VAL A 1 190 ? -2.461 -10.950 -25.043 1.00 94.50 190 VAL A CA 1
ATOM 1415 C C . VAL A 1 190 ? -2.461 -12.482 -25.177 1.00 94.50 190 VAL A C 1
ATOM 1417 O O . VAL A 1 190 ? -1.747 -13.004 -26.037 1.00 94.50 190 VAL A O 1
ATOM 1420 N N . PRO A 1 191 ? -3.301 -13.210 -24.407 1.00 95.19 191 PRO A N 1
ATOM 1421 C CA . PRO A 1 191 ? -4.126 -12.716 -23.292 1.00 95.19 191 PRO A CA 1
ATOM 1422 C C . PRO A 1 191 ? -3.260 -12.260 -22.100 1.00 95.19 191 PRO A C 1
ATOM 1424 O O . PRO A 1 191 ? -2.124 -12.721 -22.008 1.00 95.19 191 PRO A O 1
ATOM 1427 N N . PRO A 1 192 ? -3.773 -11.411 -21.185 1.00 96.75 192 PRO A N 1
ATOM 1428 C CA . PRO A 1 192 ? -3.068 -11.079 -19.947 1.00 96.75 192 PRO A CA 1
ATOM 1429 C C . PRO A 1 192 ? -2.694 -12.334 -19.154 1.00 96.75 192 PRO A C 1
ATOM 1431 O O . PRO A 1 192 ? -3.435 -13.324 -19.168 1.00 96.75 192 PRO A O 1
ATOM 1434 N N . VAL A 1 193 ? -1.562 -12.278 -18.459 1.00 98.19 193 VAL A N 1
ATOM 1435 C CA . VAL A 1 193 ? -1.102 -13.339 -17.555 1.00 98.19 193 VAL A CA 1
ATOM 1436 C C . VAL A 1 193 ? -1.304 -12.926 -16.097 1.00 98.19 193 VAL A C 1
ATOM 1438 O O . VAL A 1 193 ? -1.778 -11.830 -15.804 1.00 98.19 193 VAL A O 1
ATOM 1441 N N . LEU A 1 194 ? -1.034 -13.852 -15.181 1.00 98.56 194 LEU A N 1
ATOM 1442 C CA . LEU A 1 194 ? -1.210 -13.636 -13.749 1.00 98.56 194 LEU A CA 1
ATOM 1443 C C . LEU A 1 194 ? -0.091 -12.745 -13.202 1.00 98.56 194 LEU A C 1
ATOM 1445 O O . LEU A 1 194 ? 1.045 -12.831 -13.673 1.00 98.56 194 LEU A O 1
ATOM 1449 N N . ILE A 1 195 ? -0.410 -11.961 -12.173 1.00 98.81 195 ILE A N 1
ATOM 1450 C CA . ILE A 1 195 ? 0.582 -11.237 -11.380 1.00 98.81 195 ILE A CA 1
ATOM 1451 C C . ILE A 1 195 ? 1.593 -12.242 -10.832 1.00 98.81 195 ILE A C 1
ATOM 1453 O O . ILE A 1 195 ? 1.203 -13.308 -10.352 1.00 98.81 195 ILE A O 1
ATOM 1457 N N . SER A 1 196 ? 2.881 -11.913 -10.914 1.00 98.19 196 SER A N 1
ATOM 1458 C CA . SER A 1 196 ? 3.945 -12.800 -10.438 1.00 98.19 196 SER A CA 1
ATOM 1459 C C . SER A 1 196 ? 5.179 -12.038 -9.966 1.00 98.19 196 SER A C 1
ATOM 1461 O O . SER A 1 196 ? 5.419 -10.892 -10.350 1.00 98.19 196 SER A O 1
ATOM 1463 N N . SER A 1 197 ? 5.967 -12.666 -9.090 1.00 97.69 197 SER A N 1
ATOM 1464 C CA . SER A 1 197 ? 7.191 -12.052 -8.575 1.00 97.69 197 SER A CA 1
ATOM 1465 C C . SER A 1 197 ? 8.299 -12.038 -9.629 1.00 97.69 197 SER A C 1
ATOM 1467 O O . SER A 1 197 ? 8.572 -13.047 -10.277 1.00 97.69 197 SER A O 1
ATOM 1469 N N . LEU A 1 198 ? 9.008 -10.912 -9.725 1.00 97.44 198 LEU A N 1
ATOM 1470 C CA . LEU A 1 198 ? 10.198 -10.753 -10.567 1.00 97.44 198 LEU A CA 1
ATOM 1471 C C . LEU A 1 198 ? 11.507 -11.019 -9.804 1.00 97.44 198 LEU A C 1
ATOM 1473 O O . LEU A 1 198 ? 12.603 -10.758 -10.301 1.00 97.44 198 LEU A O 1
ATOM 1477 N N . GLN A 1 199 ? 11.440 -11.538 -8.576 1.00 96.31 199 GLN A N 1
ATOM 1478 C CA . GLN A 1 199 ? 12.646 -11.905 -7.838 1.00 96.31 199 GLN A CA 1
ATOM 1479 C C . GLN A 1 199 ? 13.416 -13.011 -8.564 1.00 96.31 199 GLN A C 1
ATOM 1481 O O . GLN A 1 199 ? 12.869 -14.051 -8.924 1.00 96.31 199 GLN A O 1
ATOM 1486 N N . GLY A 1 200 ? 14.716 -12.795 -8.766 1.00 94.19 200 GLY A N 1
ATOM 1487 C CA . GLY A 1 200 ? 15.560 -13.764 -9.462 1.00 94.19 200 GLY A CA 1
ATOM 1488 C C . GLY A 1 200 ? 15.356 -13.811 -10.981 1.00 94.19 200 GLY A C 1
ATOM 1489 O O . GLY A 1 200 ? 16.021 -14.613 -11.636 1.00 94.19 200 GLY A O 1
ATOM 1490 N N . THR A 1 201 ? 14.508 -12.953 -11.556 1.00 94.44 201 THR A N 1
ATOM 1491 C CA . THR A 1 201 ? 14.387 -12.761 -13.009 1.00 94.44 201 THR A CA 1
ATOM 1492 C C . THR A 1 201 ? 15.171 -11.519 -13.433 1.00 94.44 201 THR A C 1
ATOM 1494 O O . THR A 1 201 ? 15.461 -10.648 -12.620 1.00 94.44 201 THR A O 1
ATOM 1497 N N . SER A 1 202 ? 15.606 -11.434 -14.693 1.00 92.69 202 SER A N 1
ATOM 1498 C CA . SER A 1 202 ? 16.283 -10.223 -15.188 1.00 92.69 202 SER A CA 1
ATOM 1499 C C . SER A 1 202 ? 15.293 -9.055 -15.228 1.00 92.69 202 SER A C 1
ATOM 1501 O O . SER A 1 202 ? 14.191 -9.267 -15.725 1.00 92.69 202 SER A O 1
ATOM 1503 N N . PRO A 1 203 ? 15.666 -7.830 -14.800 1.00 95.31 203 PRO A N 1
ATOM 1504 C CA . PRO A 1 203 ? 16.995 -7.364 -14.362 1.00 95.31 203 PRO A CA 1
ATOM 1505 C C . PRO A 1 203 ? 17.305 -7.517 -12.855 1.00 95.31 203 PRO A C 1
ATOM 1507 O O . PRO A 1 203 ? 18.345 -7.048 -12.401 1.00 95.31 203 PRO A O 1
ATOM 1510 N N . PHE A 1 204 ? 16.453 -8.184 -12.080 1.00 96.12 204 PHE A N 1
ATOM 1511 C CA . PHE A 1 204 ? 16.525 -8.329 -10.617 1.00 96.12 204 PHE A CA 1
ATOM 1512 C C . PHE A 1 204 ? 17.281 -9.581 -10.119 1.00 96.12 204 PHE A C 1
ATOM 1514 O O . PHE A 1 204 ? 17.235 -9.917 -8.933 1.00 96.12 204 PHE A O 1
ATOM 1521 N N . VAL A 1 205 ? 18.001 -10.296 -10.992 1.00 93.56 205 VAL A N 1
ATOM 1522 C CA . VAL A 1 205 ? 18.778 -11.492 -10.612 1.00 93.56 205 VAL A CA 1
ATOM 1523 C C . VAL A 1 205 ? 19.823 -11.134 -9.553 1.00 93.56 205 VAL A C 1
ATOM 1525 O O . VAL A 1 205 ? 20.684 -10.289 -9.788 1.00 93.56 205 VAL A O 1
ATOM 1528 N N . GLY A 1 206 ? 19.759 -11.789 -8.389 1.00 89.56 206 GLY A N 1
ATOM 1529 C CA . GLY A 1 206 ? 20.704 -11.575 -7.286 1.00 89.56 206 GLY A CA 1
ATOM 1530 C C . GLY A 1 206 ? 20.653 -10.175 -6.663 1.00 89.56 206 GLY A C 1
ATOM 1531 O O . GLY A 1 206 ? 21.554 -9.824 -5.903 1.00 89.56 206 GLY A O 1
ATOM 1532 N N . SER A 1 207 ? 19.635 -9.376 -6.996 1.00 88.06 207 SER A N 1
ATOM 1533 C CA . SER A 1 207 ? 19.449 -8.041 -6.433 1.00 88.06 207 SER A CA 1
ATOM 1534 C C . SER A 1 207 ? 18.773 -8.116 -5.055 1.00 88.06 207 SER A C 1
ATOM 1536 O O . SER A 1 207 ? 18.001 -9.047 -4.811 1.00 88.06 207 SER A O 1
ATOM 1538 N N . PRO A 1 208 ? 19.060 -7.173 -4.137 1.00 92.69 208 PRO A N 1
ATOM 1539 C CA . PRO A 1 208 ? 18.344 -7.071 -2.869 1.00 92.69 208 PRO A CA 1
ATOM 1540 C C . PRO A 1 208 ? 16.914 -6.544 -3.096 1.00 92.69 208 PRO A C 1
ATOM 1542 O O . PRO A 1 208 ? 16.480 -6.335 -4.226 1.00 92.69 208 PRO A O 1
ATOM 1545 N N . ARG A 1 209 ? 16.176 -6.294 -2.011 1.00 97.31 209 ARG A N 1
ATOM 1546 C CA . ARG A 1 209 ? 14.904 -5.556 -2.060 1.00 97.31 209 ARG A CA 1
ATOM 1547 C C . ARG A 1 209 ? 15.074 -4.177 -2.724 1.00 97.31 209 ARG A C 1
ATOM 1549 O O . ARG A 1 209 ? 16.151 -3.580 -2.692 1.00 97.31 209 ARG A O 1
ATOM 1556 N N . LEU A 1 210 ? 13.991 -3.650 -3.288 1.00 98.25 210 LEU A N 1
ATOM 1557 C CA . LEU A 1 210 ? 13.948 -2.322 -3.916 1.00 98.25 210 LEU A CA 1
ATOM 1558 C C . LEU A 1 210 ? 13.748 -1.188 -2.907 1.00 98.25 210 LEU A C 1
ATOM 1560 O O . LEU A 1 210 ? 13.942 -0.018 -3.244 1.00 98.25 210 LEU A O 1
ATOM 1564 N N . GLY A 1 211 ? 13.347 -1.521 -1.686 1.00 98.31 211 GLY A N 1
ATOM 1565 C CA . GLY A 1 211 ? 13.076 -0.575 -0.619 1.00 98.31 211 GLY A CA 1
ATOM 1566 C C . GLY A 1 211 ? 12.290 -1.212 0.517 1.00 98.31 211 GLY A C 1
ATOM 1567 O O . GLY A 1 211 ? 12.095 -2.429 0.543 1.00 98.31 211 GLY A O 1
ATOM 1568 N N . THR A 1 212 ? 11.806 -0.375 1.426 1.00 98.75 212 THR A N 1
ATOM 1569 C CA . THR A 1 212 ? 10.944 -0.776 2.538 1.00 98.75 212 THR A CA 1
ATOM 1570 C C . THR A 1 212 ? 9.725 0.128 2.657 1.00 98.75 212 THR A C 1
ATOM 1572 O O . THR A 1 212 ? 9.776 1.318 2.334 1.00 98.75 212 THR A O 1
ATOM 1575 N N . MET A 1 213 ? 8.625 -0.434 3.153 1.00 98.69 213 MET A N 1
ATOM 1576 C CA . MET A 1 213 ? 7.490 0.327 3.661 1.00 98.69 213 MET A CA 1
ATOM 1577 C C . MET A 1 213 ? 7.379 0.086 5.165 1.00 98.69 213 MET A C 1
ATOM 1579 O O . MET A 1 213 ? 7.100 -1.031 5.599 1.00 98.69 213 MET A O 1
ATOM 1583 N N . THR A 1 214 ? 7.636 1.128 5.951 1.00 98.81 214 THR A N 1
ATOM 1584 C CA . THR A 1 214 ? 7.549 1.091 7.414 1.00 98.81 214 THR A CA 1
ATOM 1585 C C . THR A 1 214 ? 6.242 1.721 7.864 1.00 98.81 214 THR A C 1
ATOM 1587 O O . THR A 1 214 ? 5.946 2.855 7.491 1.00 98.81 214 THR A O 1
ATOM 1590 N N . PHE A 1 215 ? 5.486 0.993 8.676 1.00 98.56 215 PHE A N 1
ATOM 1591 C CA . PHE A 1 215 ? 4.249 1.423 9.310 1.00 98.56 215 PHE A CA 1
ATOM 1592 C C . PHE A 1 215 ? 4.533 1.626 10.792 1.00 98.56 215 PHE A C 1
ATOM 1594 O O . PHE A 1 215 ? 4.828 0.656 11.481 1.00 98.56 215 PHE A O 1
ATOM 1601 N N . THR A 1 216 ? 4.450 2.859 11.278 1.00 98.06 216 THR A N 1
ATOM 1602 C CA . THR A 1 216 ? 4.660 3.201 12.691 1.00 98.06 216 THR A CA 1
ATOM 1603 C C . THR A 1 216 ? 3.346 3.689 13.284 1.00 98.06 216 THR A C 1
ATOM 1605 O O . THR A 1 216 ? 2.765 4.646 12.769 1.00 98.06 216 THR A O 1
ATOM 1608 N N . ASP A 1 217 ? 2.877 3.036 14.344 1.00 93.81 217 ASP A N 1
ATOM 1609 C CA . ASP A 1 217 ? 1.659 3.427 15.055 1.00 93.81 217 ASP A CA 1
ATOM 1610 C C . ASP A 1 217 ? 1.883 4.776 15.753 1.00 93.81 217 ASP A C 1
ATOM 1612 O O . ASP A 1 217 ? 2.816 4.936 16.543 1.00 93.81 217 ASP A O 1
ATOM 1616 N N . LEU A 1 218 ? 1.046 5.761 15.435 1.00 89.81 218 LEU A N 1
ATOM 1617 C CA . LEU A 1 218 ? 1.041 7.076 16.079 1.00 89.81 218 LEU A CA 1
ATOM 1618 C C . LEU A 1 218 ? 0.018 7.158 17.218 1.00 89.81 218 LEU A C 1
ATOM 1620 O O . LEU A 1 218 ? -0.158 8.230 17.797 1.00 89.81 218 LEU A O 1
ATOM 1624 N N . GLY A 1 219 ? -0.653 6.050 17.526 1.00 81.69 219 GLY A N 1
ATOM 1625 C CA . GLY A 1 219 ? -1.714 5.975 18.510 1.00 81.69 219 GLY A CA 1
ATOM 1626 C C . GLY A 1 219 ? -3.087 6.183 17.884 1.00 81.69 219 GLY A C 1
ATOM 1627 O O . GLY A 1 219 ? -3.318 5.987 16.687 1.00 81.69 219 GLY A O 1
ATOM 1628 N N . TYR A 1 220 ? -4.044 6.539 18.728 1.00 74.19 220 TYR A N 1
ATOM 1629 C CA . TYR A 1 220 ? -5.412 6.783 18.292 1.00 74.19 220 TYR A CA 1
ATOM 1630 C C . TYR A 1 220 ? -5.492 7.995 17.353 1.00 74.19 220 TYR A C 1
ATOM 1632 O O . TYR A 1 220 ? -4.746 8.968 17.500 1.00 74.19 220 TYR A O 1
ATOM 1640 N N . ALA A 1 221 ? -6.411 7.946 16.385 1.00 68.19 221 ALA A N 1
ATOM 1641 C CA . ALA A 1 221 ? -6.670 9.088 15.513 1.00 68.19 221 ALA A CA 1
ATOM 1642 C C . ALA A 1 221 ? -6.984 10.346 16.347 1.00 68.19 221 ALA A C 1
ATOM 1644 O O . ALA A 1 221 ? -7.606 10.262 17.404 1.00 68.19 221 ALA A O 1
ATOM 1645 N N . SER A 1 222 ? -6.515 11.522 15.913 1.00 55.25 222 SER A N 1
ATOM 1646 C CA . SER A 1 222 ? -6.557 12.753 16.716 1.00 55.25 222 SER A CA 1
ATOM 1647 C C . SER A 1 222 ? -7.956 13.031 17.285 1.00 55.25 222 SER A C 1
ATOM 1649 O O . SER A 1 222 ? -8.894 13.243 16.517 1.00 55.25 222 SER A O 1
ATOM 1651 N N . GLY A 1 223 ? -8.078 13.066 18.617 1.00 58.03 223 GLY A N 1
ATOM 1652 C CA . GLY A 1 223 ? -9.355 13.253 19.318 1.00 58.03 223 GLY A CA 1
ATOM 1653 C C . GLY A 1 223 ? -10.108 11.958 19.643 1.00 58.03 223 GLY A C 1
ATOM 1654 O O . GLY A 1 223 ? -11.271 12.028 20.023 1.00 58.03 223 GLY A O 1
ATOM 1655 N N . GLN A 1 224 ? -9.479 10.794 19.479 1.00 65.00 224 GLN A N 1
ATOM 1656 C CA . GLN A 1 224 ? -9.974 9.496 19.932 1.00 65.00 224 GLN A CA 1
ATOM 1657 C C . GLN A 1 224 ? -8.966 8.903 20.923 1.00 65.00 224 GLN A C 1
ATOM 1659 O O . GLN A 1 224 ? -7.765 9.119 20.820 1.00 65.00 224 GLN A O 1
ATOM 1664 N N . CYS A 1 225 ? -9.454 8.202 21.929 1.00 74.81 225 CYS A N 1
ATOM 1665 C CA . CYS A 1 225 ? -8.717 7.627 23.036 1.00 74.81 225 CYS A CA 1
ATOM 1666 C C . CYS A 1 225 ? -9.653 6.581 23.614 1.00 74.81 225 CYS A C 1
ATOM 1668 O O . CYS A 1 225 ? -10.749 6.935 24.018 1.00 74.81 225 CYS A O 1
ATOM 1670 N N . TYR A 1 226 ? -9.282 5.302 23.608 1.00 79.50 226 TYR A N 1
ATOM 1671 C CA . TYR A 1 226 ? -10.224 4.238 23.977 1.00 79.50 226 TYR A CA 1
ATOM 1672 C C . TYR A 1 226 ? -10.984 4.494 25.304 1.00 79.50 226 TYR A C 1
ATOM 1674 O O . TYR A 1 226 ? -12.201 4.302 25.330 1.00 79.50 226 TYR A O 1
ATOM 1682 N N . PRO A 1 227 ? -10.329 4.984 26.379 1.00 87.44 227 PRO A N 1
ATOM 1683 C CA . PRO A 1 227 ? -11.020 5.352 27.613 1.00 87.44 227 PRO A CA 1
ATOM 1684 C C . PRO A 1 227 ? -11.926 6.586 27.559 1.00 87.44 227 PRO A C 1
ATOM 1686 O O . PRO A 1 227 ? -12.672 6.773 28.509 1.00 87.44 227 PRO A O 1
ATOM 1689 N N . ASP A 1 228 ? -11.859 7.425 26.527 1.00 84.69 228 ASP A N 1
ATOM 1690 C CA . ASP A 1 228 ? -12.651 8.657 26.358 1.00 84.69 228 ASP A CA 1
ATOM 1691 C C . ASP A 1 228 ? -14.049 8.346 25.798 1.00 84.69 228 ASP A C 1
ATOM 1693 O O . ASP A 1 228 ? -14.476 8.977 24.850 1.00 84.69 228 ASP A O 1
ATOM 1697 N N . CYS A 1 229 ? -14.755 7.337 26.319 1.00 84.44 229 CYS A N 1
ATOM 1698 C CA . CYS A 1 229 ? -15.980 6.757 25.736 1.00 84.44 229 CYS A CA 1
ATOM 1699 C C . CYS A 1 229 ? -17.002 7.765 25.163 1.00 84.44 229 CYS A C 1
ATOM 1701 O O . CYS A 1 229 ? -17.704 7.443 24.199 1.00 84.44 229 CYS A O 1
ATOM 1703 N N . ASP A 1 230 ? -17.113 8.969 25.735 1.00 82.56 230 ASP A N 1
ATOM 1704 C CA . ASP A 1 230 ? -18.068 9.995 25.309 1.00 82.56 230 ASP A CA 1
ATOM 1705 C C . ASP A 1 230 ? -17.556 10.988 24.241 1.00 82.56 230 ASP A C 1
ATOM 1707 O O . ASP A 1 230 ? -18.299 11.894 23.854 1.00 82.56 230 ASP A O 1
ATOM 1711 N N . THR A 1 231 ? -16.343 10.806 23.700 1.00 77.44 231 THR A N 1
ATOM 1712 C CA . THR A 1 231 ? -15.700 11.676 22.684 1.00 77.44 231 THR A CA 1
ATOM 1713 C C . THR A 1 231 ? -15.454 13.113 23.129 1.00 77.44 231 THR A C 1
ATOM 1715 O O . THR A 1 231 ? -15.322 14.012 22.292 1.00 77.44 231 THR A O 1
ATOM 1718 N N . SER A 1 232 ? -15.385 13.369 24.435 1.00 80.81 232 SER A N 1
ATOM 1719 C CA . SER A 1 232 ? -15.148 14.719 24.950 1.00 80.81 232 SER A CA 1
ATOM 1720 C C . SER A 1 232 ? -13.684 15.172 24.876 1.00 80.81 232 SER A C 1
ATOM 1722 O O . SER A 1 232 ? -13.405 16.349 25.133 1.00 80.81 232 SER A O 1
ATOM 1724 N N . ALA A 1 233 ? -12.764 14.286 24.479 1.00 76.06 233 ALA A N 1
ATOM 1725 C CA . ALA A 1 233 ? -11.314 14.464 24.520 1.00 76.06 233 ALA A CA 1
ATOM 1726 C C . ALA A 1 233 ? -10.775 14.701 25.943 1.00 76.06 233 ALA A C 1
ATOM 1728 O O . ALA A 1 233 ? -9.713 15.309 26.123 1.00 76.06 233 ALA A O 1
ATOM 1729 N N . ALA A 1 234 ? -11.507 14.252 26.966 1.00 83.44 234 ALA A N 1
ATOM 1730 C CA . ALA A 1 234 ? -11.184 14.503 28.360 1.00 83.44 234 ALA A CA 1
ATOM 1731 C C . ALA A 1 234 ? -11.579 13.320 29.242 1.00 83.44 234 ALA A C 1
ATOM 1733 O O . ALA A 1 234 ? -12.743 13.169 29.587 1.00 83.44 234 ALA A O 1
ATOM 1734 N N . LEU A 1 235 ? -10.584 12.589 29.751 1.00 87.94 235 LEU A N 1
ATOM 1735 C CA . LEU A 1 235 ? -10.833 11.478 30.669 1.00 87.94 235 LEU A CA 1
ATOM 1736 C C . LEU A 1 235 ? -11.394 11.957 32.011 1.00 87.94 235 LEU A C 1
ATOM 1738 O O . LEU A 1 235 ? -10.698 12.582 32.822 1.00 87.94 235 LEU A O 1
ATOM 1742 N N . ASN A 1 236 ? -12.665 11.660 32.246 1.00 91.06 236 ASN A N 1
ATOM 1743 C CA . ASN A 1 236 ? -13.411 12.022 33.434 1.00 91.06 236 ASN A CA 1
ATOM 1744 C C . ASN A 1 236 ? -14.487 10.962 33.796 1.00 91.06 236 ASN A C 1
ATOM 1746 O O . ASN A 1 236 ? -14.580 9.872 33.239 1.00 91.06 236 ASN A O 1
ATOM 1750 N N . VAL A 1 237 ? -15.309 11.249 34.810 1.00 93.56 237 VAL A N 1
ATOM 1751 C CA . VAL A 1 237 ? -16.334 10.300 35.291 1.00 93.56 237 VAL A CA 1
ATOM 1752 C C . VAL A 1 237 ? -17.403 9.967 34.239 1.00 93.56 237 VAL A C 1
ATOM 1754 O O . VAL A 1 237 ? -18.005 8.894 34.304 1.00 93.56 237 VAL A O 1
ATOM 1757 N N . PHE A 1 238 ? -17.653 10.864 33.284 1.00 90.69 238 PHE A N 1
ATOM 1758 C CA . PHE A 1 238 ? -18.615 10.655 32.205 1.00 90.69 238 PHE A CA 1
ATOM 1759 C C . PHE A 1 238 ? -18.203 9.505 31.286 1.00 90.69 238 PHE A C 1
ATOM 1761 O O . PHE A 1 238 ? -19.085 8.782 30.826 1.00 90.69 238 PHE A O 1
ATOM 1768 N N . ASP A 1 239 ? -16.909 9.212 31.168 1.00 89.38 239 ASP A N 1
ATOM 1769 C CA . ASP A 1 239 ? -16.425 8.054 30.422 1.00 89.38 239 ASP A CA 1
ATOM 1770 C C . ASP A 1 239 ? -16.783 6.729 31.086 1.00 89.38 239 ASP A C 1
ATOM 1772 O O . ASP A 1 239 ? -17.247 5.805 30.426 1.00 89.38 239 ASP A O 1
ATOM 1776 N N . TYR A 1 240 ? -16.653 6.637 32.413 1.00 92.12 240 TYR A N 1
ATOM 1777 C CA . TYR A 1 240 ? -17.086 5.449 33.159 1.00 92.12 240 TYR A CA 1
ATOM 1778 C C . TYR A 1 240 ? -18.599 5.237 33.068 1.00 92.12 240 TYR A C 1
ATOM 1780 O O . TYR A 1 240 ? -19.069 4.098 33.017 1.00 92.12 240 TYR A O 1
ATOM 1788 N N . ILE A 1 241 ? -19.372 6.327 33.056 1.00 92.06 241 ILE A N 1
ATOM 1789 C CA . ILE A 1 241 ? -20.828 6.270 32.882 1.00 92.06 241 ILE A CA 1
ATOM 1790 C C . ILE A 1 241 ? -21.163 5.801 31.464 1.00 92.06 241 ILE A C 1
ATOM 1792 O O . ILE A 1 241 ? -22.009 4.924 31.293 1.00 92.06 241 ILE A O 1
ATOM 1796 N N . CYS A 1 242 ? -20.488 6.356 30.460 1.00 90.06 242 CYS A N 1
ATOM 1797 C CA . CYS A 1 242 ? -20.630 5.963 29.067 1.00 90.06 242 CYS A CA 1
ATOM 1798 C C . CYS A 1 242 ? -20.280 4.481 28.868 1.00 90.06 242 CYS A C 1
ATOM 1800 O O . CYS A 1 242 ? -21.124 3.729 28.379 1.00 90.06 242 CYS A O 1
ATOM 1802 N N . PHE A 1 243 ? -19.120 4.029 29.357 1.00 91.00 243 PHE A N 1
ATOM 1803 C CA . PHE A 1 243 ? -18.686 2.634 29.272 1.00 91.00 243 PHE A CA 1
ATOM 1804 C C . PHE A 1 243 ? -19.681 1.698 29.960 1.00 91.00 243 PHE A C 1
ATOM 1806 O O . PHE A 1 243 ? -20.073 0.680 29.399 1.00 91.00 243 PHE A O 1
ATOM 1813 N N . GLY A 1 244 ? -20.168 2.063 31.151 1.00 92.94 244 GLY A N 1
ATOM 1814 C CA . GLY A 1 244 ? -21.174 1.269 31.854 1.00 92.94 244 GLY A CA 1
ATOM 1815 C C . GLY A 1 244 ? -22.500 1.154 31.097 1.00 92.94 244 GLY A C 1
ATOM 1816 O O . GLY A 1 244 ? -23.095 0.076 31.062 1.00 92.94 244 GLY A O 1
ATOM 1817 N N . ASN A 1 245 ? -22.948 2.234 30.453 1.00 90.62 245 ASN A N 1
ATOM 1818 C CA . ASN A 1 245 ? -24.139 2.208 29.603 1.00 90.62 245 ASN A CA 1
ATOM 1819 C C . ASN A 1 245 ? -23.919 1.347 28.350 1.00 90.62 245 ASN A C 1
ATOM 1821 O O . ASN A 1 245 ? -24.802 0.573 27.986 1.00 90.62 245 ASN A O 1
ATOM 1825 N N . ALA A 1 246 ? -22.755 1.450 27.705 1.00 87.69 246 ALA A N 1
ATOM 1826 C CA . ALA A 1 246 ? -22.392 0.633 26.549 1.00 87.69 246 ALA A CA 1
ATOM 1827 C C . ALA A 1 246 ? -22.319 -0.861 26.917 1.00 87.69 246 ALA A C 1
ATOM 1829 O O . ALA A 1 246 ? -22.908 -1.700 26.236 1.00 87.69 246 ALA A O 1
ATOM 1830 N N . TYR A 1 247 ? -21.726 -1.184 28.068 1.00 90.75 247 TYR A N 1
ATOM 1831 C CA . TYR A 1 247 ? -21.629 -2.547 28.588 1.00 90.75 247 TYR A CA 1
ATOM 1832 C C . TYR A 1 247 ? -23.015 -3.138 28.878 1.00 90.75 247 TYR A C 1
ATOM 1834 O O . TYR A 1 247 ? -23.306 -4.276 28.511 1.00 90.75 247 TYR A O 1
ATOM 1842 N N . ALA A 1 248 ? -23.920 -2.353 29.476 1.00 90.75 248 ALA A N 1
ATOM 1843 C CA . ALA A 1 248 ? -25.305 -2.768 29.714 1.00 90.75 248 ALA A CA 1
ATOM 1844 C C . ALA A 1 248 ? -26.090 -3.037 28.415 1.00 90.75 248 ALA A C 1
ATOM 1846 O O . ALA A 1 248 ? -27.027 -3.836 28.420 1.00 90.75 248 ALA A O 1
ATOM 1847 N N . ASN A 1 249 ? -25.698 -2.392 27.314 1.00 88.00 249 ASN A N 1
ATOM 1848 C CA . ASN A 1 249 ? -26.279 -2.588 25.988 1.00 88.00 249 ASN A CA 1
ATOM 1849 C C . ASN A 1 249 ? -25.580 -3.685 25.169 1.00 88.00 249 ASN A C 1
ATOM 1851 O O . ASN A 1 249 ? -25.987 -3.919 24.032 1.00 88.00 249 ASN A O 1
ATOM 1855 N N . LEU A 1 250 ? -24.578 -4.370 25.737 1.00 86.62 250 LEU A N 1
ATOM 1856 C CA . LEU A 1 250 ? -23.746 -5.356 25.041 1.00 86.62 250 LEU A CA 1
ATOM 1857 C C . LEU A 1 250 ? -23.075 -4.773 23.786 1.00 86.62 250 LEU A C 1
ATOM 1859 O O . LEU A 1 250 ? -22.983 -5.442 22.755 1.00 86.62 250 LEU A O 1
ATOM 1863 N N . ASP A 1 251 ? -22.652 -3.510 23.860 1.00 82.44 251 ASP A N 1
ATOM 1864 C CA . ASP A 1 251 ? -21.962 -2.857 22.755 1.00 82.44 251 ASP A CA 1
ATOM 1865 C C . ASP A 1 251 ? -20.588 -3.513 22.515 1.00 82.44 251 ASP A C 1
ATOM 1867 O O . ASP A 1 251 ? -19.822 -3.639 23.470 1.00 82.44 251 ASP A O 1
ATOM 1871 N N . PRO A 1 252 ? -20.230 -3.912 21.280 1.00 78.06 252 PRO A N 1
ATOM 1872 C CA . PRO A 1 252 ? -18.919 -4.494 20.989 1.00 78.06 252 PRO A CA 1
ATOM 1873 C C . PRO A 1 252 ? -17.725 -3.618 21.395 1.00 78.06 252 PRO A C 1
ATOM 1875 O O . PRO A 1 252 ? -16.661 -4.161 21.663 1.00 78.06 252 PRO A O 1
ATOM 1878 N N . TYR A 1 253 ? -17.891 -2.291 21.484 1.00 80.38 253 TYR A N 1
ATOM 1879 C CA . TYR A 1 253 ? -16.856 -1.370 21.978 1.00 80.38 253 TYR A CA 1
ATOM 1880 C C . TYR A 1 253 ? -16.311 -1.765 23.354 1.00 80.38 253 TYR A C 1
ATOM 1882 O O . TYR A 1 253 ? -15.135 -1.544 23.635 1.00 80.38 253 TYR A O 1
ATOM 1890 N N . VAL A 1 254 ? -17.153 -2.342 24.216 1.00 87.25 254 VAL A N 1
ATOM 1891 C CA . VAL A 1 254 ? -16.747 -2.647 25.588 1.00 87.25 254 VAL A CA 1
ATOM 1892 C C . VAL A 1 254 ? -15.902 -3.911 25.716 1.00 87.25 254 VAL A C 1
ATOM 1894 O O . VAL A 1 254 ? -15.457 -4.183 26.822 1.00 87.25 254 VAL A O 1
ATOM 1897 N N . ASP A 1 255 ? -15.656 -4.654 24.630 1.00 85.12 255 ASP A N 1
ATOM 1898 C CA . ASP A 1 255 ? -14.709 -5.782 24.578 1.00 85.12 255 ASP A CA 1
ATOM 1899 C C . ASP A 1 255 ? -13.261 -5.257 24.563 1.00 85.12 255 ASP A C 1
ATOM 1901 O O . ASP A 1 255 ? -12.568 -5.255 23.544 1.00 85.12 255 ASP A O 1
ATOM 1905 N N . CYS A 1 256 ? -12.827 -4.721 25.702 1.00 84.44 256 CYS A N 1
ATOM 1906 C CA . CYS A 1 256 ? -11.560 -4.011 25.852 1.00 84.44 256 CYS A CA 1
ATOM 1907 C C . CYS A 1 256 ? -10.353 -4.901 25.552 1.00 84.44 256 CYS A C 1
ATOM 1909 O O . CYS A 1 256 ? -9.363 -4.449 24.972 1.00 84.44 256 CYS A O 1
ATOM 1911 N N . ASP A 1 257 ? -10.418 -6.159 25.992 1.00 81.62 257 ASP A N 1
ATOM 1912 C CA . ASP A 1 257 ? -9.352 -7.137 25.779 1.00 81.62 257 ASP A CA 1
ATOM 1913 C C . ASP A 1 257 ? -9.515 -7.916 24.459 1.00 81.62 257 ASP A C 1
ATOM 1915 O O . ASP A 1 257 ? -8.632 -8.696 24.093 1.00 81.62 257 ASP A O 1
ATOM 1919 N N . GLN A 1 258 ? -10.588 -7.624 23.713 1.00 78.88 258 GLN A N 1
ATOM 1920 C CA . GLN A 1 258 ? -10.868 -8.080 22.353 1.00 78.88 258 GLN A CA 1
ATOM 1921 C C . GLN A 1 258 ? -10.940 -9.609 22.243 1.00 78.88 258 GLN A C 1
ATOM 1923 O O . GLN A 1 258 ? -10.547 -10.196 21.227 1.00 78.88 258 GLN A O 1
ATOM 1928 N N . ASN A 1 259 ? -11.426 -10.268 23.300 1.00 82.50 259 ASN A N 1
ATOM 1929 C CA . ASN A 1 259 ? -11.528 -11.725 23.382 1.00 82.50 259 ASN A CA 1
ATOM 1930 C C . ASN A 1 259 ? -12.894 -12.266 22.901 1.00 82.50 259 ASN A C 1
ATOM 1932 O O . ASN A 1 259 ? -13.105 -13.485 22.862 1.00 82.50 259 ASN A O 1
ATOM 1936 N N . GLY A 1 260 ? -13.822 -11.380 22.528 1.00 81.19 260 GLY A N 1
ATOM 1937 C CA . GLY A 1 260 ? -15.167 -11.698 22.053 1.00 81.19 260 GLY A CA 1
ATOM 1938 C C . GLY A 1 260 ? -16.185 -12.003 23.157 1.00 81.19 260 GLY A C 1
ATOM 1939 O O . GLY A 1 260 ? -17.309 -12.405 22.849 1.00 81.19 260 GLY A O 1
ATOM 1940 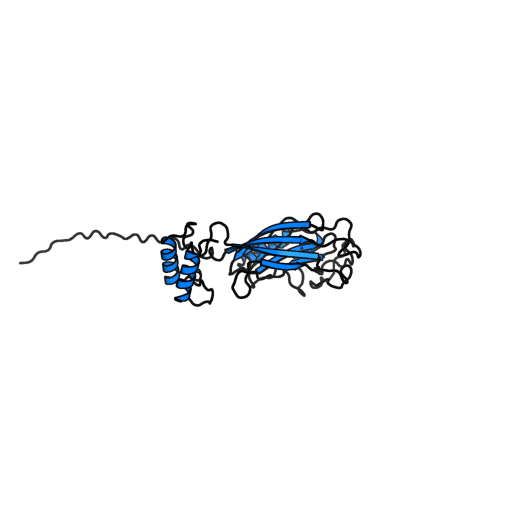N N . SER A 1 261 ? -15.819 -11.858 24.433 1.00 88.94 261 SER A N 1
ATOM 1941 C CA . SER A 1 261 ? -16.651 -12.190 25.595 1.00 88.94 261 SER A CA 1
ATOM 1942 C C . SER A 1 261 ? -16.746 -11.020 26.571 1.00 88.94 261 SER A C 1
ATOM 1944 O O . SER A 1 261 ? -15.842 -10.811 27.370 1.00 88.94 261 SER A O 1
ATOM 1946 N N . LEU A 1 262 ? -17.907 -10.363 26.622 1.00 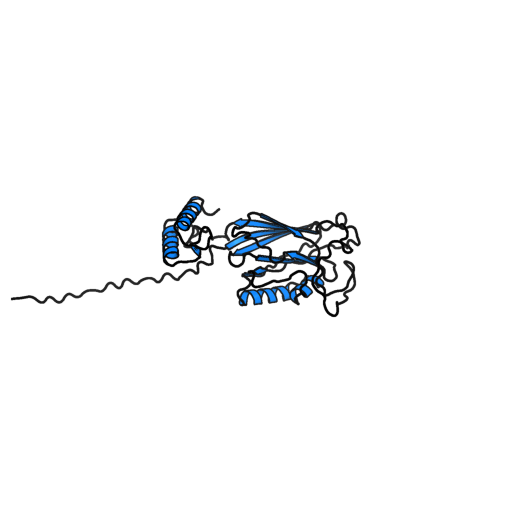90.31 262 LEU A N 1
ATOM 1947 C CA . LEU A 1 262 ? -18.151 -9.248 27.543 1.00 90.31 262 LEU A CA 1
ATOM 1948 C C . LEU A 1 262 ? -18.272 -9.723 28.999 1.00 90.31 262 LEU A C 1
ATOM 1950 O O . LEU A 1 262 ? -19.257 -10.367 29.385 1.00 90.31 262 LEU A O 1
ATOM 1954 N N . ASN A 1 263 ? -17.262 -9.431 29.815 1.00 93.31 263 ASN A N 1
ATOM 1955 C CA . ASN A 1 263 ? -17.161 -9.857 31.204 1.00 93.31 263 ASN A CA 1
ATOM 1956 C C . ASN A 1 263 ? -16.406 -8.835 32.096 1.00 93.31 263 ASN A C 1
ATOM 1958 O O . ASN A 1 263 ? -16.087 -7.717 31.707 1.00 93.31 263 ASN A O 1
ATOM 1962 N N . ILE A 1 264 ? -16.141 -9.187 33.360 1.00 93.88 264 ILE A N 1
ATOM 1963 C CA . ILE A 1 264 ? -15.484 -8.276 34.317 1.00 93.88 264 ILE A CA 1
ATOM 1964 C C . ILE A 1 264 ? -14.048 -7.890 33.917 1.00 93.88 264 ILE A C 1
ATOM 1966 O O . ILE A 1 264 ? -13.561 -6.838 34.333 1.00 93.88 264 ILE A O 1
ATOM 1970 N N . PHE A 1 265 ? -13.362 -8.718 33.126 1.00 93.56 265 PHE A N 1
ATOM 1971 C CA . PHE A 1 265 ? -12.020 -8.427 32.628 1.00 93.56 265 PHE A CA 1
ATOM 1972 C C . PHE A 1 265 ? -12.012 -7.212 31.697 1.00 93.56 265 PHE A C 1
ATOM 1974 O O . PHE A 1 265 ? -11.060 -6.436 31.755 1.00 93.56 265 PHE A O 1
ATOM 1981 N N . ASP A 1 266 ? -13.109 -6.944 30.988 1.00 92.06 266 ASP A N 1
ATOM 1982 C CA . ASP A 1 266 ? -13.271 -5.732 30.187 1.00 92.06 266 ASP A CA 1
ATOM 1983 C C . ASP A 1 266 ? -13.307 -4.466 31.034 1.00 92.06 266 ASP A C 1
ATOM 1985 O O . ASP A 1 266 ? -12.649 -3.477 30.720 1.00 92.06 266 ASP A O 1
ATOM 1989 N N . TYR A 1 267 ? -14.012 -4.509 32.166 1.00 92.75 267 TYR A N 1
ATOM 1990 C CA . TYR A 1 267 ? -14.031 -3.405 33.128 1.00 92.75 267 TYR A CA 1
ATOM 1991 C C . TYR A 1 267 ? -12.648 -3.143 33.728 1.00 92.75 267 TYR A C 1
ATOM 1993 O O . TYR A 1 267 ? -12.270 -1.989 33.938 1.00 92.75 267 TYR A O 1
ATOM 2001 N N . ILE A 1 268 ? -11.887 -4.203 34.015 1.00 93.00 268 ILE A N 1
ATOM 2002 C CA . ILE A 1 268 ? -10.515 -4.083 34.525 1.00 93.00 268 ILE A CA 1
ATOM 2003 C C . ILE A 1 268 ? -9.609 -3.481 33.447 1.00 93.00 268 ILE A C 1
ATOM 2005 O O . ILE A 1 268 ? -8.831 -2.572 33.733 1.00 93.00 268 ILE A O 1
ATOM 2009 N N . CYS A 1 269 ? -9.728 -3.960 32.210 1.00 90.06 269 CYS A N 1
ATOM 2010 C CA . CYS A 1 269 ? -8.986 -3.451 31.067 1.00 90.06 269 CYS A CA 1
ATOM 2011 C C . CYS A 1 269 ? -9.302 -1.969 30.808 1.00 90.06 269 CYS A C 1
ATOM 2013 O O . CYS A 1 269 ? -8.375 -1.161 30.734 1.00 90.06 269 CYS A O 1
ATOM 2015 N N . PHE A 1 270 ? -10.583 -1.581 30.794 1.00 91.19 270 PHE A N 1
ATOM 2016 C CA . PHE A 1 270 ? -11.003 -0.186 30.655 1.00 91.19 270 PHE A CA 1
ATOM 2017 C C . PHE A 1 270 ? -10.443 0.684 31.779 1.00 91.19 270 PHE A C 1
ATOM 2019 O O . PHE A 1 270 ? -9.881 1.744 31.515 1.00 91.19 270 PHE A O 1
ATOM 2026 N N . GLY A 1 271 ? -10.514 0.218 33.029 1.00 92.31 271 GLY A N 1
ATOM 2027 C CA . GLY A 1 271 ? -9.969 0.956 34.166 1.00 92.31 271 GLY A CA 1
ATOM 2028 C C . GLY A 1 271 ? -8.455 1.171 34.079 1.00 92.31 271 GLY A C 1
ATOM 2029 O O . GLY A 1 271 ? -7.971 2.267 34.368 1.00 92.31 271 GLY A O 1
ATOM 2030 N N . ASN A 1 272 ? -7.711 0.158 33.626 1.00 89.25 272 ASN A N 1
ATOM 2031 C CA . ASN A 1 272 ? -6.271 0.271 33.386 1.00 89.25 272 ASN A CA 1
ATOM 2032 C C . ASN A 1 272 ? -5.964 1.256 32.252 1.00 89.25 272 ASN A C 1
ATOM 2034 O O . ASN A 1 272 ? -5.074 2.093 32.393 1.00 89.25 272 ASN A O 1
ATOM 2038 N N . ALA A 1 273 ? -6.707 1.184 31.147 1.00 85.25 273 ALA A N 1
ATOM 2039 C CA . ALA A 1 273 ? -6.547 2.098 30.025 1.00 85.25 273 ALA A CA 1
ATOM 2040 C C . ALA A 1 273 ? -6.851 3.548 30.446 1.00 85.25 273 ALA A C 1
ATOM 2042 O O . ALA A 1 273 ? -6.047 4.442 30.194 1.00 85.25 273 ALA A O 1
ATOM 2043 N N . TYR A 1 274 ? -7.943 3.771 31.181 1.00 89.44 274 TYR A N 1
ATOM 2044 C CA . TYR A 1 274 ? -8.314 5.077 31.728 1.00 89.44 274 TYR A CA 1
ATOM 2045 C C . TYR A 1 274 ? -7.224 5.651 32.645 1.00 89.44 274 TYR A C 1
ATOM 2047 O O . TYR A 1 274 ? -6.897 6.833 32.565 1.00 89.44 274 TYR A O 1
ATOM 2055 N N . ALA A 1 275 ? -6.622 4.820 33.502 1.00 88.56 275 ALA A N 1
ATOM 2056 C CA . ALA A 1 275 ? -5.537 5.242 34.388 1.00 88.56 275 ALA A CA 1
ATOM 2057 C C . ALA A 1 275 ? -4.239 5.592 33.636 1.00 88.56 275 ALA A C 1
ATOM 2059 O O . ALA A 1 275 ? -3.499 6.473 34.076 1.00 88.56 275 ALA A O 1
ATOM 2060 N N . ASN A 1 276 ? -3.968 4.917 32.516 1.00 83.94 276 ASN A N 1
ATOM 2061 C CA . ASN A 1 276 ? -2.797 5.170 31.674 1.00 83.94 276 ASN A CA 1
ATOM 2062 C C . ASN A 1 276 ? -2.938 6.427 30.804 1.00 83.94 276 ASN A C 1
ATOM 2064 O O . ASN A 1 276 ? -1.928 6.962 30.345 1.00 83.94 276 ASN A O 1
ATOM 2068 N N . GLY A 1 277 ? -4.163 6.916 30.611 1.00 79.06 277 GLY A N 1
ATOM 2069 C CA . GLY A 1 277 ? -4.435 8.093 29.801 1.00 79.06 277 GLY A CA 1
ATOM 2070 C C . GLY A 1 277 ? -4.467 7.817 28.296 1.00 79.06 277 GLY A C 1
ATOM 2071 O O . GLY A 1 277 ? -4.359 6.682 27.834 1.00 79.06 277 GLY A O 1
ATOM 2072 N N . CYS A 1 278 ? -4.621 8.895 27.532 1.00 70.75 278 CYS A N 1
ATOM 2073 C CA . CYS A 1 278 ? -4.634 8.897 26.073 1.00 70.75 278 CYS A CA 1
ATOM 2074 C C . CYS A 1 278 ? -3.207 9.062 25.539 1.00 70.75 278 CYS A C 1
ATOM 2076 O O . CYS A 1 278 ? -2.798 10.186 25.247 1.00 70.75 278 CYS A O 1
ATOM 2078 N N . ASN A 1 279 ? -2.444 7.969 25.481 1.00 54.88 279 ASN A N 1
ATOM 2079 C CA . ASN A 1 279 ? -1.103 7.950 24.884 1.00 54.88 279 ASN A CA 1
ATOM 2080 C C . ASN A 1 279 ? -1.113 7.247 23.528 1.00 54.88 279 ASN A C 1
ATOM 2082 O O . ASN A 1 279 ? -1.834 6.227 23.397 1.00 54.88 279 ASN A O 1
#

Foldseek 3Di:
DDDDDDDDDDPPPPPPPPPPPPQQQQQQKFKKKKKWFFPDDCVQQVFQRDPFWWKAKKKWFQFAPVDWCADFQAAHDPQLQCCQAPVDNVVSQVVLVVCVVVRGTDHMDTGGIGRGPRDMDIDMDMYGLRRQFIWMKIYGAQAQRKIWIDIRDGCQPPNHGDQKDKDFIFIKHNQFAPAQHSPGDGHGRVPGGGIHGCCCPPSNNVGGTRTMIMIGTPARDPQHALQVLVSPSDLDVVSVVSLVVCLVVVNQSLPLVNPPDRDVVSVVSSVVSSVVDRD

pLDDT: mean 88.52, std 16.76, range [35.69, 98.94]

Secondary structure (DSSP, 8-state):
-----------------------STTTTEEEEEEEEEE---TTT--TT--SS-EEPPPEEEEE-TT--S--TTSBPPHHHHHHHHH---HHHHHHHHHHHHTTSEEEEEE---BSSSSEEEEEEEEEETTB-EEEEEEEEES-SSEEEE-SSEESSGGGS--SEEEEEE--EE-SSB---STTPPP-B-SS--B-EE-TTSTTSTT---SEEEEEEEEEEPTT--TT-TTSSSS-SHHHHHHHHHHHHTT-GGG-TT-SS--SHHHHHHHHHHHHH---

Sequence (279 aa):
MMKTRIALSTAVGISLFMMPCVAHGQWNSRTYQVTFTAEWSAATHPTSFPPSPHFSGVVGGVHNSSTKLWEDGQLASPGIKSMAETGSKTQLLQEVNAMIGAGSALHAVSGSGIGLSPGSLTFQIEVRDDYPLVTIVSMIAPSPDWFVGTESLNLRPNGHWESEIVVDLFPWDAGTDTGANYTSANQATVPPVLISSLQGTSPFVGSPRLGTMTFTDLGYASGQCYPDCDTSAALNVFDYICFGNAYANLDPYVDCDQNGSLNIFDYICFGNAYANGCN